Protein AF-A0A7V5YQL1-F1 (afdb_monomer_lite)

Sequence (190 aa):
MTRTAATESVQNEPPVETATPQTAPEQHRSAQPRIWRQVTGFGLAFFVVTAVWAWWLGGSGSGWRTLAWPLLPTVVATLTYWSRQRWRSRSKMQQEQYRAWREALETVCYEAINAANAIRANVIALKLANPDLRAPEHLGVLDESLARIAKVVQKAQDPVEWWREKQQRRKSSKSSLQDAGEEARSRIAL

Structure (mmCIF, N/CA/C/O backbone):
data_AF-A0A7V5YQL1-F1
#
_entry.id   AF-A0A7V5YQL1-F1
#
loop_
_atom_site.group_PDB
_atom_site.id
_atom_site.type_symbol
_atom_site.label_atom_id
_atom_site.label_alt_id
_atom_site.label_comp_id
_atom_site.label_asym_id
_atom_site.label_entity_id
_atom_site.label_seq_id
_atom_site.pdbx_PDB_ins_code
_atom_site.Cartn_x
_atom_site.Cartn_y
_atom_site.Cartn_z
_atom_site.occupancy
_atom_site.B_iso_or_equiv
_atom_site.auth_seq_id
_atom_site.auth_comp_id
_atom_site.auth_asym_id
_atom_site.auth_atom_id
_atom_site.pdbx_PDB_model_num
ATOM 1 N N . MET A 1 1 ? -68.462 -5.820 23.095 1.00 37.34 1 MET A N 1
ATOM 2 C CA . MET A 1 1 ? -68.579 -6.625 21.860 1.00 37.34 1 MET A CA 1
ATOM 3 C C . MET A 1 1 ? -68.061 -5.786 20.697 1.00 37.34 1 MET A C 1
ATOM 5 O O . MET A 1 1 ? -68.403 -4.615 20.660 1.00 37.34 1 MET A O 1
ATOM 9 N N . THR A 1 2 ? -67.246 -6.402 19.822 1.00 38.03 2 THR A N 1
ATOM 10 C CA . THR A 1 2 ? -66.833 -6.001 18.444 1.00 38.03 2 THR A CA 1
ATOM 11 C C . THR A 1 2 ? -66.078 -4.666 18.252 1.00 38.03 2 THR A C 1
ATOM 13 O O . THR A 1 2 ? -66.637 -3.618 18.522 1.00 38.03 2 THR A O 1
ATOM 16 N N . ARG A 1 3 ? -64.760 -4.628 17.969 1.00 32.47 3 ARG A N 1
ATOM 17 C CA . ARG A 1 3 ? -63.930 -4.973 16.770 1.00 32.47 3 ARG A CA 1
ATOM 18 C C . ARG A 1 3 ? -63.731 -3.794 15.783 1.00 32.47 3 ARG A C 1
ATOM 20 O O . ARG A 1 3 ? -64.718 -3.284 15.273 1.00 32.47 3 ARG A O 1
ATOM 27 N N . THR A 1 4 ? -62.447 -3.557 15.436 1.00 40.44 4 THR A N 1
ATOM 28 C CA . THR A 1 4 ? -61.867 -3.029 14.157 1.00 40.44 4 THR A CA 1
ATOM 29 C C . THR A 1 4 ? -62.159 -1.568 13.770 1.00 40.44 4 THR A C 1
ATOM 31 O O . THR A 1 4 ? -63.264 -1.110 13.986 1.00 40.44 4 THR A O 1
ATOM 34 N N . ALA A 1 5 ? -61.288 -0.754 13.157 1.00 40.62 5 ALA A N 1
ATOM 35 C CA . ALA A 1 5 ? -59.915 -0.801 12.614 1.00 40.62 5 ALA A CA 1
ATOM 36 C C . ALA A 1 5 ? -59.500 0.690 12.403 1.00 40.62 5 ALA A C 1
ATOM 38 O O . ALA A 1 5 ? -60.370 1.517 12.153 1.00 40.62 5 ALA A O 1
ATOM 39 N N . ALA A 1 6 ? -58.293 1.156 12.739 1.00 46.25 6 ALA A N 1
ATOM 40 C CA . ALA A 1 6 ? -57.069 1.168 11.921 1.00 46.25 6 ALA A CA 1
ATOM 41 C C . ALA A 1 6 ? -57.220 1.787 10.508 1.00 46.25 6 ALA A C 1
ATOM 43 O O . ALA A 1 6 ? -57.755 1.150 9.611 1.00 46.25 6 ALA A O 1
ATOM 44 N N . THR A 1 7 ? -56.664 2.993 10.342 1.00 45.47 7 THR A N 1
ATOM 45 C CA . THR A 1 7 ? -56.124 3.589 9.097 1.00 45.47 7 THR A CA 1
ATOM 46 C C . THR A 1 7 ? -55.054 4.588 9.562 1.00 45.47 7 THR A C 1
ATOM 48 O O . THR A 1 7 ? -55.394 5.665 10.040 1.00 45.47 7 THR A O 1
ATOM 51 N N . GLU A 1 8 ? -53.819 4.156 9.831 1.00 42.47 8 GLU A N 1
ATOM 52 C CA . GLU A 1 8 ? -52.691 4.125 8.877 1.00 42.47 8 GLU A CA 1
ATOM 53 C C . GLU A 1 8 ? -52.523 5.434 8.089 1.00 42.47 8 GLU A C 1
ATOM 55 O O . GLU A 1 8 ? -52.907 5.550 6.931 1.00 42.47 8 GLU A O 1
ATOM 60 N N . SER A 1 9 ? -51.898 6.430 8.721 1.00 39.75 9 SER A N 1
ATOM 61 C CA . SER A 1 9 ? -51.165 7.478 8.009 1.00 39.75 9 SER A CA 1
ATOM 62 C C . SER A 1 9 ? -49.726 6.995 7.824 1.00 39.75 9 SER A C 1
ATOM 64 O O . SER A 1 9 ? -48.853 7.275 8.648 1.00 39.75 9 SER A O 1
ATOM 66 N N . VAL A 1 10 ? -49.510 6.198 6.776 1.00 46.66 10 VAL A N 1
ATOM 67 C CA . VAL A 1 10 ? -48.176 5.779 6.340 1.00 46.66 10 VAL A CA 1
ATOM 68 C C . VAL A 1 10 ? -47.421 7.023 5.890 1.00 46.66 10 VAL A C 1
ATOM 70 O O . VAL A 1 10 ? -47.785 7.716 4.941 1.00 46.66 10 VAL A O 1
ATOM 73 N N . GLN A 1 11 ? -46.398 7.321 6.672 1.00 46.84 11 GLN A N 1
ATOM 74 C CA . GLN A 1 11 ? -45.429 8.376 6.491 1.00 46.84 11 GLN A CA 1
ATOM 75 C C . GLN A 1 11 ? -44.638 8.102 5.208 1.00 46.84 11 GLN A C 1
ATOM 77 O O . GLN A 1 11 ? -44.085 7.019 5.041 1.00 46.84 11 GLN A O 1
ATOM 82 N N . ASN A 1 12 ? -44.619 9.081 4.301 1.00 46.34 12 ASN A N 1
ATOM 83 C CA . ASN A 1 12 ? -43.762 9.100 3.117 1.00 46.34 12 ASN A CA 1
ATOM 84 C C . ASN A 1 12 ? -42.292 8.951 3.544 1.00 46.34 12 ASN A C 1
ATOM 86 O O . ASN A 1 12 ? -41.644 9.937 3.897 1.00 46.34 12 ASN A O 1
ATOM 90 N N . GLU A 1 13 ? -41.765 7.730 3.505 1.00 46.38 13 GLU A N 1
ATOM 91 C CA . GLU A 1 13 ? -40.330 7.506 3.387 1.00 46.38 13 GLU A CA 1
ATOM 92 C C . GLU A 1 13 ? -39.910 7.872 1.954 1.00 46.38 13 GLU A C 1
ATOM 94 O O . GLU A 1 13 ? -40.534 7.406 0.994 1.00 46.38 13 GLU A O 1
ATOM 99 N N . PRO A 1 14 ? -38.876 8.708 1.755 1.00 52.66 14 PRO A N 1
ATOM 100 C CA . PRO A 1 14 ? -38.232 8.782 0.453 1.00 52.66 14 PRO A CA 1
ATOM 101 C C . PRO A 1 14 ? -37.630 7.404 0.131 1.00 52.66 14 PRO A C 1
ATOM 103 O O . PRO A 1 14 ? -37.159 6.718 1.043 1.00 52.66 14 PRO A O 1
ATOM 106 N N . PRO A 1 15 ? -37.640 6.973 -1.142 1.00 47.28 15 PRO A N 1
ATOM 107 C CA . PRO A 1 15 ? -37.133 5.664 -1.507 1.00 47.28 15 PRO A CA 1
ATOM 108 C C . PRO A 1 15 ? -35.672 5.551 -1.077 1.00 47.28 15 PRO A C 1
ATOM 110 O O . PRO A 1 15 ? -34.839 6.382 -1.439 1.00 47.28 15 PRO A O 1
ATOM 113 N N . VAL A 1 16 ? -35.385 4.508 -0.297 1.00 53.34 16 VAL A N 1
ATOM 114 C CA . VAL A 1 16 ? -34.036 4.006 -0.059 1.00 53.34 16 VAL A CA 1
ATOM 115 C C . VAL A 1 16 ? -33.430 3.761 -1.434 1.00 53.34 16 VAL A C 1
ATOM 117 O O . VAL A 1 16 ? -33.747 2.772 -2.096 1.00 53.34 16 VAL A O 1
ATOM 120 N N . GLU A 1 17 ? -32.588 4.688 -1.891 1.00 45.12 17 GLU A N 1
ATOM 121 C CA . GLU A 1 17 ? -31.642 4.422 -2.959 1.00 45.12 17 GLU A CA 1
ATOM 122 C C . GLU A 1 17 ? -30.796 3.248 -2.475 1.00 45.12 17 GLU A C 1
ATOM 124 O O . GLU A 1 17 ? -29.858 3.392 -1.691 1.00 45.12 17 GLU A O 1
ATOM 129 N N . THR A 1 18 ? -31.173 2.048 -2.911 1.00 47.59 18 THR A N 1
ATOM 130 C CA . THR A 1 18 ? -30.279 0.907 -3.007 1.00 47.59 18 THR A CA 1
ATOM 131 C C . THR A 1 18 ? -29.042 1.413 -3.720 1.00 47.59 18 THR A C 1
ATOM 133 O O . THR A 1 18 ? -29.041 1.564 -4.941 1.00 47.59 18 THR A O 1
ATOM 136 N N . ALA A 1 19 ? -28.016 1.731 -2.935 1.00 47.66 19 ALA A N 1
ATOM 137 C CA . ALA A 1 19 ? -26.687 2.008 -3.418 1.00 47.66 19 ALA A CA 1
ATOM 138 C C . ALA A 1 19 ? -26.257 0.777 -4.211 1.00 47.66 19 ALA A C 1
ATOM 140 O O . ALA A 1 19 ? -25.815 -0.234 -3.663 1.00 47.66 19 ALA A O 1
ATOM 141 N N . THR A 1 20 ? -26.467 0.848 -5.523 1.00 45.44 20 THR A N 1
ATOM 142 C CA . THR A 1 20 ? -25.825 -0.004 -6.509 1.00 45.44 20 THR A CA 1
ATOM 143 C C . THR A 1 20 ? -24.366 -0.119 -6.081 1.00 45.44 20 THR A C 1
ATOM 145 O O . THR A 1 20 ? -23.756 0.927 -5.833 1.00 45.44 20 THR A O 1
ATOM 148 N N . PRO A 1 21 ? -23.794 -1.329 -5.949 1.00 43.38 21 PRO A N 1
ATOM 149 C CA . PRO A 1 21 ? -22.376 -1.446 -5.681 1.00 43.38 21 PRO A CA 1
ATOM 150 C C . PRO A 1 21 ? -21.687 -0.713 -6.823 1.00 43.38 21 PRO A C 1
ATOM 152 O O . PRO A 1 21 ? -21.764 -1.159 -7.970 1.00 43.38 21 PRO A O 1
ATOM 155 N N . GLN A 1 22 ? -21.112 0.456 -6.520 1.00 44.34 22 GLN A N 1
ATOM 156 C CA . GLN A 1 22 ? -20.289 1.192 -7.459 1.00 44.34 22 GLN A CA 1
ATOM 157 C C . GLN A 1 22 ? -19.200 0.219 -7.866 1.00 44.34 22 GLN A C 1
ATOM 159 O O . GLN A 1 22 ? -18.305 -0.137 -7.098 1.00 44.34 22 GLN A O 1
ATOM 164 N N . THR A 1 23 ? -19.379 -0.292 -9.073 1.00 45.34 23 THR A N 1
ATOM 165 C CA . THR A 1 23 ? -18.425 -1.103 -9.785 1.00 45.34 23 THR A CA 1
ATOM 166 C C . THR A 1 23 ? -17.158 -0.271 -9.775 1.00 45.34 23 THR A C 1
ATOM 168 O O . THR A 1 23 ? -17.145 0.858 -10.269 1.00 45.34 23 THR A O 1
ATOM 171 N N . ALA A 1 24 ? -16.136 -0.798 -9.097 1.00 47.19 24 ALA A N 1
ATOM 172 C CA . ALA A 1 24 ? -14.796 -0.244 -9.092 1.00 47.19 24 ALA A CA 1
ATOM 173 C C . ALA A 1 24 ? -14.473 0.246 -10.507 1.00 47.19 24 ALA A C 1
ATOM 175 O O . ALA A 1 24 ? -14.811 -0.469 -11.456 1.00 47.19 24 ALA A O 1
ATOM 176 N N . PRO A 1 25 ? -13.874 1.437 -10.678 1.00 46.66 25 PRO A N 1
ATOM 177 C CA . PRO A 1 25 ? -13.608 1.946 -12.009 1.00 46.66 25 PRO A CA 1
ATOM 178 C C . PRO A 1 25 ? -12.827 0.880 -12.776 1.00 46.66 25 PRO A C 1
ATOM 180 O O . PRO A 1 25 ? -11.693 0.547 -12.418 1.00 46.66 25 PRO A O 1
ATOM 183 N N . GLU A 1 26 ? -13.460 0.321 -13.811 1.00 44.22 26 GLU A N 1
ATOM 184 C CA . GLU A 1 26 ? -12.800 -0.445 -14.855 1.00 44.22 26 GLU A CA 1
ATOM 185 C C . GLU A 1 26 ? -11.803 0.499 -15.523 1.00 44.22 26 GLU A C 1
ATOM 187 O O . GLU A 1 26 ? -12.050 1.113 -16.558 1.00 44.22 26 GLU A O 1
ATOM 192 N N . GLN A 1 27 ? -10.629 0.630 -14.921 1.00 46.50 27 GLN A N 1
ATOM 193 C CA . GLN A 1 27 ? -9.498 1.318 -15.512 1.00 46.50 27 GLN A CA 1
ATOM 194 C C . GLN A 1 27 ? -8.778 0.339 -16.451 1.00 46.50 27 GLN A C 1
ATOM 196 O O . GLN A 1 27 ? -7.573 0.106 -16.367 1.00 46.50 27 GLN A O 1
ATOM 201 N N . HIS A 1 28 ? -9.542 -0.287 -17.347 1.00 45.12 28 HIS A N 1
ATOM 202 C CA . HIS A 1 28 ? -9.017 -1.120 -18.412 1.00 45.12 28 HIS A CA 1
ATOM 203 C C . HIS A 1 28 ? -8.868 -0.273 -19.681 1.00 45.12 28 HIS A C 1
ATOM 205 O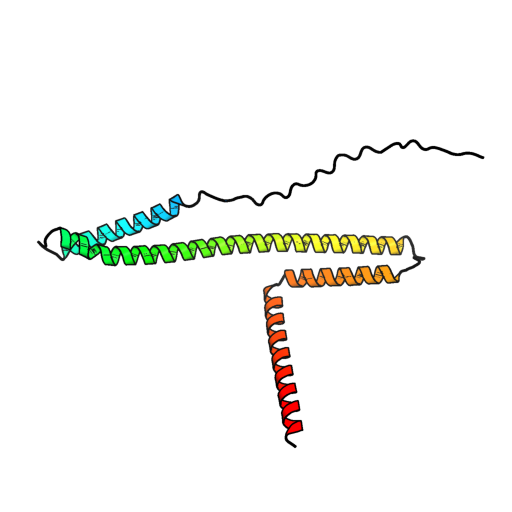 O . HIS A 1 28 ? -9.832 0.276 -20.197 1.00 45.12 28 HIS A O 1
ATOM 211 N N . ARG A 1 29 ? -7.635 -0.257 -20.213 1.00 49.19 29 ARG A N 1
ATOM 212 C CA . ARG A 1 29 ? -7.205 0.285 -21.524 1.00 49.19 29 ARG A CA 1
ATOM 213 C C . ARG A 1 29 ? -7.178 1.816 -21.595 1.00 49.19 29 ARG A C 1
ATOM 215 O O . ARG A 1 29 ? -8.164 2.464 -21.893 1.00 49.19 29 ARG A O 1
ATOM 222 N N . SER A 1 30 ? -6.008 2.436 -21.429 1.00 46.22 30 SER A N 1
ATOM 223 C CA . SER A 1 30 ? -5.289 2.924 -22.625 1.00 46.22 30 SER A CA 1
ATOM 224 C C . SER A 1 30 ? -3.810 3.291 -22.377 1.00 46.22 30 SER A C 1
ATOM 226 O O . SER A 1 30 ? -3.228 4.080 -23.114 1.00 46.22 30 SER A O 1
ATOM 228 N N . ALA A 1 31 ? -3.134 2.702 -21.385 1.00 50.28 31 ALA A N 1
ATOM 229 C CA . ALA A 1 31 ? -1.724 3.030 -21.099 1.00 50.28 31 ALA A CA 1
ATOM 230 C C . ALA A 1 31 ? -0.678 2.244 -21.930 1.00 50.28 31 ALA A C 1
ATOM 232 O O . ALA A 1 31 ? 0.525 2.367 -21.696 1.00 50.28 31 ALA A O 1
ATOM 233 N N . GLN A 1 32 ? -1.092 1.419 -22.899 1.00 53.66 32 GLN A N 1
ATOM 234 C CA . GLN A 1 32 ? -0.172 0.538 -23.633 1.00 53.66 32 GLN A CA 1
ATOM 235 C C . GLN A 1 32 ? 0.647 1.160 -24.787 1.00 53.66 32 GLN A C 1
ATOM 237 O O . GLN A 1 32 ? 1.775 0.699 -24.972 1.00 53.66 32 GLN A O 1
ATOM 242 N N . PRO A 1 33 ? 0.220 2.192 -25.550 1.00 56.56 33 PRO A N 1
ATOM 243 C CA . PRO A 1 33 ? 0.960 2.575 -26.761 1.00 56.56 33 PRO A CA 1
ATOM 244 C C . PRO A 1 33 ? 2.312 3.247 -26.463 1.00 56.56 33 PRO A C 1
ATOM 246 O O . PRO A 1 33 ? 3.239 3.183 -27.270 1.00 56.56 33 PRO A O 1
ATOM 249 N N . ARG A 1 34 ? 2.470 3.871 -25.287 1.00 61.69 34 ARG A N 1
ATOM 250 C CA . ARG A 1 34 ? 3.670 4.661 -24.963 1.00 61.69 34 ARG A CA 1
ATOM 251 C C . ARG A 1 34 ? 4.884 3.801 -24.608 1.00 61.69 34 ARG A C 1
ATOM 253 O O . ARG A 1 34 ? 6.005 4.169 -24.951 1.00 61.69 34 ARG A O 1
ATOM 260 N N . ILE A 1 35 ? 4.664 2.663 -23.948 1.00 63.78 35 ILE A N 1
ATOM 261 C CA . ILE A 1 35 ? 5.740 1.755 -23.520 1.00 63.78 35 ILE A CA 1
ATOM 262 C C . ILE A 1 35 ? 6.342 1.053 -24.741 1.00 63.78 35 ILE A C 1
ATOM 264 O O . ILE A 1 35 ? 7.562 1.006 -24.879 1.00 63.78 35 ILE A O 1
ATOM 268 N N . TRP A 1 36 ? 5.498 0.592 -25.669 1.00 64.38 36 TRP A N 1
ATOM 269 C CA . TRP A 1 36 ? 5.953 -0.033 -26.911 1.00 64.38 36 TRP A CA 1
ATOM 270 C C . TRP A 1 36 ? 6.765 0.930 -27.773 1.00 64.38 36 TRP A C 1
ATOM 272 O O . TRP A 1 36 ? 7.830 0.544 -28.236 1.00 64.38 36 TRP A O 1
ATOM 282 N N . ARG A 1 37 ? 6.354 2.202 -27.876 1.00 72.25 37 ARG A N 1
ATOM 283 C CA . ARG A 1 37 ? 7.093 3.224 -28.638 1.00 72.25 37 ARG A CA 1
ATOM 284 C C . ARG A 1 37 ? 8.512 3.474 -28.109 1.00 72.25 37 ARG A C 1
ATOM 286 O O . ARG A 1 37 ? 9.421 3.740 -28.890 1.00 72.25 37 ARG A O 1
ATOM 293 N N . GLN A 1 38 ? 8.713 3.401 -26.791 1.00 72.38 38 GLN A N 1
ATOM 294 C CA . GLN A 1 38 ? 10.037 3.558 -26.170 1.00 72.38 38 GLN A CA 1
ATOM 295 C C . GLN A 1 38 ? 10.921 2.326 -26.388 1.00 72.38 38 GLN A C 1
ATOM 297 O O . GLN A 1 38 ? 12.110 2.464 -26.660 1.00 72.38 38 GLN A O 1
ATOM 302 N N . VAL A 1 39 ? 10.337 1.129 -26.305 1.00 74.19 39 VAL A N 1
ATOM 303 C CA . VAL A 1 39 ? 11.050 -0.140 -26.512 1.00 74.19 39 VAL A CA 1
ATOM 304 C C . VAL A 1 39 ? 11.457 -0.298 -27.977 1.00 74.19 39 VAL A C 1
ATOM 306 O O . VAL A 1 39 ? 12.608 -0.628 -28.251 1.00 74.19 39 VAL A O 1
ATOM 309 N N . THR A 1 40 ? 10.560 0.010 -28.919 1.00 75.00 40 THR A N 1
ATOM 310 C CA . THR A 1 40 ? 10.876 0.007 -30.355 1.00 75.00 40 THR A CA 1
ATOM 311 C C . THR A 1 40 ? 11.901 1.080 -30.703 1.00 75.00 40 THR A C 1
ATOM 313 O O . THR A 1 40 ? 12.807 0.812 -31.482 1.00 75.00 40 THR A O 1
ATOM 316 N N . GLY A 1 41 ? 11.805 2.272 -30.100 1.00 76.69 41 GLY A N 1
ATOM 317 C CA . GLY A 1 41 ? 12.783 3.345 -30.296 1.00 76.69 41 GLY A CA 1
ATOM 318 C C . GLY A 1 41 ? 14.186 2.966 -29.816 1.00 76.69 41 GLY A C 1
ATOM 319 O O . GLY A 1 41 ? 15.153 3.186 -30.540 1.00 76.69 41 GLY A O 1
ATOM 320 N N . PHE A 1 42 ? 14.304 2.347 -28.636 1.00 78.31 42 PHE A N 1
ATOM 321 C CA . PHE A 1 42 ? 15.589 1.866 -28.121 1.00 78.31 42 PHE A CA 1
ATOM 322 C C . PHE A 1 42 ? 16.167 0.739 -28.984 1.00 78.31 42 PHE A C 1
ATOM 324 O O . PHE A 1 42 ? 17.340 0.798 -29.345 1.00 78.31 42 PHE A O 1
ATOM 331 N N . GLY A 1 43 ? 15.345 -0.249 -29.358 1.00 75.81 43 GLY A N 1
ATOM 332 C CA . GLY A 1 43 ? 15.776 -1.339 -30.234 1.00 75.81 43 GLY A CA 1
ATOM 333 C C . GLY A 1 43 ? 16.253 -0.834 -31.596 1.00 75.81 43 GLY A C 1
ATOM 334 O O . GLY A 1 43 ? 17.315 -1.239 -32.057 1.00 75.81 43 GLY A O 1
ATOM 335 N N . LEU A 1 44 ? 15.528 0.115 -32.199 1.00 79.94 44 LEU A N 1
ATOM 336 C CA . LEU A 1 44 ? 15.917 0.735 -33.466 1.00 79.94 44 LEU A CA 1
ATOM 337 C C . LEU A 1 44 ? 17.224 1.529 -33.336 1.00 79.94 44 LEU A C 1
ATOM 339 O O . LEU A 1 44 ? 18.117 1.370 -34.161 1.00 79.94 44 LEU A O 1
ATOM 343 N N . ALA A 1 45 ? 17.370 2.350 -32.293 1.00 77.56 45 ALA A N 1
ATOM 344 C CA . ALA A 1 45 ? 18.589 3.127 -32.072 1.00 77.56 45 ALA A CA 1
ATOM 345 C C . ALA A 1 45 ? 19.810 2.223 -31.842 1.00 77.56 45 ALA A C 1
ATOM 347 O O . ALA A 1 45 ? 20.864 2.440 -32.436 1.00 77.56 45 ALA A O 1
ATOM 348 N N . PHE A 1 46 ? 19.662 1.176 -31.027 1.00 79.12 46 PHE A N 1
ATOM 349 C CA . PHE A 1 46 ? 20.741 0.229 -30.757 1.00 79.12 46 PHE A CA 1
ATOM 350 C C . PHE A 1 46 ? 21.100 -0.595 -32.000 1.00 79.12 46 PHE A C 1
ATOM 352 O O . PHE A 1 46 ? 22.281 -0.833 -32.255 1.00 79.12 46 PHE A O 1
ATOM 359 N N . PHE A 1 47 ? 20.107 -0.959 -32.818 1.00 77.25 47 PHE A N 1
ATOM 360 C CA . PHE A 1 47 ? 20.330 -1.597 -34.114 1.00 77.25 47 PHE A CA 1
ATOM 361 C C . PHE A 1 47 ? 21.145 -0.706 -35.054 1.00 77.25 47 PHE A C 1
ATOM 363 O O . PHE A 1 47 ? 22.124 -1.161 -35.633 1.00 77.25 47 PHE A O 1
ATOM 370 N N . VAL A 1 48 ? 20.787 0.578 -35.175 1.00 80.00 48 VAL A N 1
ATOM 371 C CA . VAL A 1 48 ? 21.521 1.531 -36.023 1.00 80.00 48 VAL A CA 1
ATOM 372 C C . VAL A 1 48 ? 22.966 1.677 -35.546 1.00 80.00 48 VAL A C 1
ATOM 374 O O . VAL A 1 48 ? 23.882 1.584 -36.356 1.00 80.00 48 VAL A O 1
ATOM 377 N N . VAL A 1 49 ? 23.191 1.833 -34.238 1.00 79.31 49 VAL A N 1
ATOM 378 C CA . VAL A 1 49 ? 24.546 1.948 -33.669 1.00 79.31 49 VAL A CA 1
ATOM 379 C C . VAL A 1 49 ? 25.369 0.687 -33.931 1.00 79.31 49 VAL A C 1
ATOM 381 O O . VAL A 1 49 ? 26.514 0.780 -34.367 1.00 79.31 49 VAL A O 1
ATOM 384 N N . THR A 1 50 ? 24.794 -0.496 -33.716 1.00 76.75 50 THR A N 1
ATOM 385 C CA . THR A 1 50 ? 25.498 -1.768 -33.933 1.00 76.75 50 THR A CA 1
ATOM 386 C C . THR A 1 50 ? 25.720 -2.080 -35.413 1.00 76.75 50 THR A C 1
ATOM 388 O O . THR A 1 50 ? 26.760 -2.639 -35.751 1.00 76.75 50 THR A O 1
ATOM 391 N N . ALA A 1 51 ? 24.814 -1.679 -36.308 1.00 72.06 51 ALA A N 1
ATOM 392 C CA . ALA A 1 51 ? 24.976 -1.812 -37.755 1.00 72.06 51 ALA A CA 1
ATOM 393 C C . ALA A 1 51 ? 26.045 -0.858 -38.310 1.00 72.06 51 ALA A C 1
ATOM 395 O O . ALA A 1 51 ? 26.885 -1.282 -39.101 1.00 72.06 51 ALA A O 1
ATOM 396 N N . VAL A 1 52 ? 26.072 0.401 -37.855 1.00 78.81 52 VAL A N 1
ATOM 397 C CA . VAL A 1 52 ? 27.134 1.365 -38.196 1.00 78.81 52 VAL A CA 1
ATOM 398 C C . VAL A 1 52 ? 28.487 0.870 -37.686 1.00 78.81 52 VAL A C 1
ATOM 400 O O . VAL A 1 52 ? 29.473 0.917 -38.417 1.00 78.81 52 VAL A O 1
ATOM 403 N N . TRP A 1 53 ? 28.529 0.319 -36.471 1.00 75.25 53 TRP A N 1
ATOM 404 C CA . TRP A 1 53 ? 29.730 -0.296 -35.905 1.00 75.25 53 TRP A CA 1
ATOM 405 C C . TRP A 1 53 ? 30.187 -1.519 -36.716 1.00 75.25 53 TRP A C 1
ATOM 407 O O . TRP A 1 53 ? 31.356 -1.627 -37.072 1.00 75.25 53 TRP A O 1
ATOM 417 N N . ALA A 1 54 ? 29.271 -2.423 -37.077 1.00 70.94 54 ALA A N 1
ATOM 418 C CA . ALA A 1 54 ? 29.574 -3.598 -37.896 1.00 70.94 54 ALA A CA 1
ATOM 419 C C . ALA A 1 54 ? 30.063 -3.224 -39.305 1.00 70.94 54 ALA A C 1
ATOM 421 O O . ALA A 1 54 ? 30.952 -3.884 -39.837 1.00 70.94 54 ALA A O 1
ATOM 422 N N . TRP A 1 55 ? 29.518 -2.155 -39.891 1.00 72.75 55 TRP A N 1
ATOM 423 C CA . TRP A 1 55 ? 29.975 -1.609 -41.167 1.00 72.75 55 TRP A CA 1
ATOM 424 C C . TRP A 1 55 ? 31.369 -0.977 -41.061 1.00 72.75 55 TRP A C 1
ATOM 426 O O . TRP A 1 55 ? 32.192 -1.171 -41.951 1.00 72.75 55 TRP A O 1
ATOM 436 N N . TRP A 1 56 ? 31.659 -0.289 -39.951 1.00 74.50 56 TRP A N 1
ATOM 437 C CA . TRP A 1 56 ? 32.966 0.320 -39.688 1.00 74.50 56 TRP A CA 1
ATOM 438 C C . TRP A 1 56 ? 34.080 -0.719 -39.465 1.00 74.50 56 TRP A C 1
ATOM 440 O O . TRP A 1 56 ? 35.196 -0.517 -39.935 1.00 74.50 56 TRP A O 1
ATOM 450 N N . LEU A 1 57 ? 33.789 -1.850 -38.804 1.00 70.50 57 LEU A N 1
ATOM 451 C CA . LEU A 1 57 ? 34.766 -2.938 -38.606 1.00 70.50 57 LEU A CA 1
ATOM 452 C C . LEU A 1 57 ? 34.852 -3.911 -39.792 1.00 70.50 57 LEU A C 1
ATOM 454 O O . LEU A 1 57 ? 35.893 -4.527 -40.009 1.00 70.50 57 LEU A O 1
ATOM 458 N N . GLY A 1 58 ? 33.755 -4.104 -40.523 1.00 62.81 58 GLY A N 1
ATOM 459 C CA . GLY A 1 58 ? 33.607 -5.119 -41.563 1.00 62.81 58 GLY A CA 1
ATOM 460 C C . GLY A 1 58 ? 33.707 -4.539 -42.967 1.00 62.81 58 GLY A C 1
ATOM 461 O O . GLY A 1 58 ? 32.746 -4.627 -43.732 1.00 62.81 58 GLY A O 1
ATOM 462 N N . GLY A 1 59 ? 34.855 -3.954 -43.315 1.00 59.34 59 GLY A N 1
ATOM 463 C CA . GLY A 1 59 ? 35.145 -3.565 -44.696 1.00 59.34 59 GLY A CA 1
ATOM 464 C C . GLY A 1 59 ? 34.902 -4.735 -45.666 1.00 59.34 59 GLY A C 1
ATOM 465 O O . GLY A 1 59 ? 35.487 -5.800 -45.510 1.00 59.34 59 GLY A O 1
ATOM 466 N N . SER A 1 60 ? 34.003 -4.523 -46.634 1.00 58.16 60 SER A N 1
ATOM 467 C CA . SER A 1 60 ? 33.686 -5.371 -47.805 1.00 58.16 60 SER A CA 1
ATOM 468 C C . SER A 1 60 ? 33.117 -6.794 -47.602 1.00 58.16 60 SER A C 1
ATOM 470 O O . SER A 1 60 ? 33.123 -7.603 -48.530 1.00 58.16 60 SER A O 1
ATOM 472 N N . GLY A 1 61 ? 32.521 -7.116 -46.450 1.00 59.06 61 GLY A N 1
ATOM 473 C CA . GLY A 1 61 ? 31.746 -8.361 -46.290 1.00 59.06 61 GLY A CA 1
ATOM 474 C C . GLY A 1 61 ? 30.361 -8.313 -46.961 1.00 59.06 61 GLY A C 1
ATOM 475 O O . GLY A 1 61 ? 29.710 -7.271 -46.960 1.00 59.06 61 GLY A O 1
ATOM 476 N N . SER A 1 62 ? 29.870 -9.445 -47.499 1.00 61.53 62 SER A N 1
ATOM 477 C CA . SER A 1 62 ? 28.541 -9.547 -48.142 1.00 61.53 62 SER A CA 1
ATOM 478 C C . SER A 1 62 ? 27.445 -8.917 -47.263 1.00 61.53 62 SER A C 1
ATOM 480 O O . SER A 1 62 ? 27.328 -9.295 -46.093 1.00 61.53 62 SER A O 1
ATOM 482 N N . GLY A 1 63 ? 26.630 -8.015 -47.822 1.00 64.31 63 GLY A N 1
ATOM 483 C CA . GLY A 1 63 ? 25.726 -7.129 -47.069 1.00 64.31 63 GLY A CA 1
ATOM 484 C C . GLY A 1 63 ? 24.745 -7.805 -46.099 1.00 64.31 63 GLY A C 1
ATOM 485 O O . GLY A 1 63 ? 24.267 -7.166 -45.168 1.00 64.31 63 GLY A O 1
ATOM 486 N N . TRP A 1 64 ? 24.467 -9.105 -46.247 1.00 66.00 64 TRP A N 1
ATOM 487 C CA . TRP A 1 64 ? 23.628 -9.834 -45.290 1.00 66.00 64 TRP A CA 1
ATOM 488 C C . TRP A 1 64 ? 24.348 -10.121 -43.959 1.00 66.00 64 TRP A C 1
ATOM 490 O O . TRP A 1 64 ? 23.723 -10.075 -42.901 1.00 66.00 64 TRP A O 1
ATOM 500 N N . ARG A 1 65 ? 25.665 -10.381 -43.978 1.00 64.88 65 ARG A N 1
ATOM 501 C CA . ARG A 1 65 ? 26.448 -10.703 -42.768 1.00 64.88 65 ARG A CA 1
ATOM 502 C C . ARG A 1 65 ? 26.651 -9.477 -41.884 1.00 64.88 65 ARG A C 1
ATOM 504 O O . ARG A 1 65 ? 26.589 -9.595 -40.663 1.00 64.88 65 ARG A O 1
ATOM 511 N N . THR A 1 66 ? 26.834 -8.310 -42.495 1.00 66.44 66 THR A N 1
ATOM 512 C CA . THR A 1 66 ? 26.937 -7.027 -41.788 1.00 66.44 66 THR A CA 1
ATOM 513 C C . THR A 1 66 ? 25.609 -6.610 -41.146 1.00 66.44 66 THR A C 1
ATOM 515 O O . THR A 1 66 ? 25.631 -5.951 -40.112 1.00 66.44 66 THR A O 1
ATOM 518 N N . LEU A 1 67 ? 24.465 -7.056 -41.685 1.00 65.44 67 LEU A N 1
ATOM 519 C CA . LEU A 1 67 ? 23.131 -6.860 -41.095 1.00 65.44 67 LEU A CA 1
ATOM 520 C C . LEU A 1 67 ? 22.752 -7.908 -40.033 1.00 65.44 67 LEU A C 1
ATOM 522 O O . LEU A 1 67 ? 22.080 -7.575 -39.059 1.00 65.44 67 LEU A O 1
ATOM 526 N N . ALA A 1 68 ? 23.164 -9.167 -40.196 1.00 68.00 68 ALA A N 1
ATOM 527 C CA . ALA A 1 68 ? 22.788 -10.251 -39.283 1.00 68.00 68 ALA A CA 1
ATOM 528 C C . ALA A 1 68 ? 23.592 -10.250 -37.971 1.00 68.00 68 ALA A C 1
ATOM 530 O O . ALA A 1 68 ? 23.051 -10.564 -36.911 1.00 68.00 68 ALA A O 1
ATOM 531 N N . TRP A 1 69 ? 24.870 -9.865 -38.020 1.00 71.75 69 TRP A N 1
ATOM 532 C CA . TRP A 1 69 ? 25.742 -9.797 -36.843 1.00 71.75 69 TRP A CA 1
ATOM 533 C C . TRP A 1 69 ? 25.260 -8.843 -35.726 1.00 71.75 69 TRP A C 1
ATOM 535 O O . TRP A 1 69 ? 25.228 -9.262 -34.566 1.00 71.75 69 TRP A O 1
ATOM 545 N N . PRO A 1 70 ? 24.822 -7.597 -36.011 1.00 71.69 70 PRO A N 1
ATOM 546 C CA . PRO A 1 70 ? 24.328 -6.674 -34.981 1.00 71.69 70 PRO A CA 1
ATOM 547 C C . PRO A 1 70 ? 22.964 -7.064 -34.393 1.00 71.69 70 PRO A C 1
ATOM 549 O O . PRO A 1 70 ? 22.550 -6.540 -33.356 1.00 71.69 70 PRO A O 1
ATOM 552 N N . LEU A 1 71 ? 22.252 -7.997 -35.025 1.00 74.19 7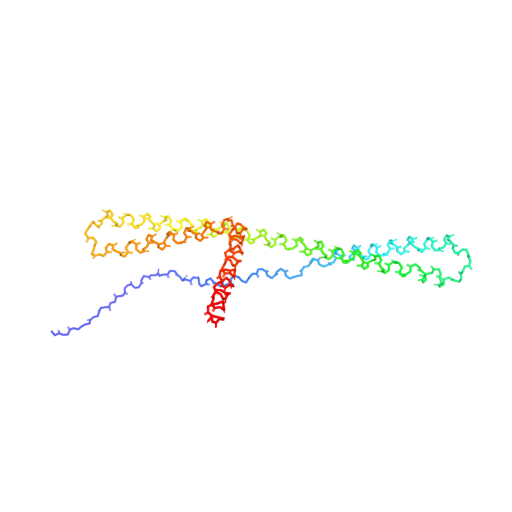1 LEU A N 1
ATOM 553 C CA . LEU A 1 71 ? 20.884 -8.357 -34.664 1.00 74.19 71 LEU A CA 1
ATOM 554 C C . LEU A 1 71 ? 20.825 -9.073 -33.304 1.00 74.19 71 LEU A C 1
ATOM 556 O O . LEU A 1 71 ? 19.977 -8.756 -32.473 1.00 74.19 71 LEU A O 1
ATOM 560 N N . LEU A 1 72 ? 21.785 -9.960 -33.029 1.00 74.00 72 LEU A N 1
ATOM 561 C CA . LEU A 1 72 ? 21.900 -10.683 -31.757 1.00 74.00 72 LEU A CA 1
ATOM 562 C C . LEU A 1 72 ? 22.077 -9.758 -30.535 1.00 74.00 72 LEU A C 1
ATOM 564 O O . LEU A 1 72 ? 21.233 -9.808 -29.635 1.00 74.00 72 LEU A O 1
ATOM 568 N N . PRO A 1 73 ? 23.101 -8.879 -30.472 1.00 76.19 73 PRO A N 1
ATOM 569 C CA . PRO A 1 73 ? 23.265 -7.975 -29.334 1.00 76.19 73 PRO A CA 1
ATOM 570 C C . PRO A 1 73 ? 22.105 -6.981 -29.220 1.00 76.19 73 PRO A C 1
ATOM 572 O O . PRO A 1 73 ? 21.719 -6.626 -28.109 1.00 76.19 73 PRO A O 1
ATOM 575 N N . THR A 1 74 ? 21.489 -6.589 -30.340 1.00 78.88 74 THR A N 1
ATOM 576 C CA . THR A 1 74 ? 20.307 -5.717 -30.337 1.00 78.88 74 THR A CA 1
ATOM 577 C C . THR A 1 74 ? 19.102 -6.375 -29.684 1.00 78.88 74 THR A C 1
ATOM 579 O O . THR A 1 74 ? 18.448 -5.760 -28.838 1.00 78.88 74 THR A O 1
ATOM 582 N N . VAL A 1 75 ? 18.805 -7.629 -30.026 1.00 77.88 75 VAL A N 1
ATOM 583 C CA . VAL A 1 75 ? 17.690 -8.368 -29.422 1.00 77.88 75 VAL A CA 1
ATOM 584 C C . VAL A 1 75 ? 17.925 -8.547 -27.921 1.00 77.88 75 VAL A C 1
ATOM 586 O O . VAL A 1 75 ? 17.025 -8.275 -27.126 1.00 77.88 75 VAL A O 1
ATOM 589 N N . VAL A 1 76 ? 19.147 -8.902 -27.510 1.00 81.88 76 VAL A N 1
ATOM 590 C CA . VAL A 1 76 ? 19.503 -9.055 -26.089 1.00 81.88 76 VAL A CA 1
ATOM 591 C C . VAL A 1 76 ? 19.389 -7.722 -25.330 1.00 81.88 76 VAL A C 1
ATOM 593 O O . VAL A 1 76 ? 18.783 -7.668 -24.255 1.00 81.88 76 VAL A O 1
ATOM 596 N N . ALA A 1 77 ? 19.897 -6.622 -25.890 1.00 80.56 77 ALA A N 1
ATOM 597 C CA . ALA A 1 77 ? 19.787 -5.291 -25.290 1.00 80.56 77 ALA A CA 1
ATOM 598 C C . ALA A 1 77 ? 18.323 -4.832 -25.177 1.00 80.56 77 ALA A C 1
ATOM 600 O O . ALA A 1 77 ? 17.899 -4.296 -24.154 1.00 80.56 77 ALA A O 1
ATOM 601 N N . THR A 1 78 ? 17.513 -5.099 -26.200 1.00 82.31 78 THR A N 1
ATOM 602 C CA . THR A 1 78 ? 16.093 -4.731 -26.204 1.00 82.31 78 THR A CA 1
ATOM 603 C C . THR A 1 78 ? 15.303 -5.543 -25.175 1.00 82.31 78 THR A C 1
ATOM 605 O O . THR A 1 78 ? 14.479 -4.982 -24.453 1.00 82.31 78 THR A O 1
ATOM 608 N N . LEU A 1 79 ? 15.583 -6.845 -25.040 1.00 80.81 79 LEU A N 1
ATOM 609 C CA . LEU A 1 79 ? 14.942 -7.715 -24.047 1.00 80.81 79 LEU A CA 1
ATOM 610 C C . LEU A 1 79 ? 15.298 -7.324 -22.609 1.00 80.81 79 LEU A C 1
ATOM 612 O O . LEU A 1 79 ? 14.419 -7.282 -21.746 1.00 80.81 79 LEU A O 1
ATOM 616 N N . THR A 1 80 ? 16.565 -7.005 -22.346 1.00 82.56 80 THR A N 1
ATOM 617 C CA . THR A 1 80 ? 17.015 -6.548 -21.019 1.00 82.56 80 THR A CA 1
ATOM 618 C C . THR A 1 80 ? 16.450 -5.172 -20.663 1.00 82.56 80 THR A C 1
ATOM 620 O O . THR A 1 80 ? 16.012 -4.953 -19.532 1.00 82.56 80 THR A O 1
ATOM 623 N N . TYR A 1 81 ? 16.367 -4.254 -21.629 1.00 83.94 81 TYR A N 1
ATOM 624 C CA . TYR A 1 81 ? 15.701 -2.967 -21.439 1.00 83.94 81 TYR A CA 1
ATOM 625 C C . TYR A 1 81 ? 14.197 -3.135 -21.172 1.00 83.94 81 TYR A C 1
ATOM 627 O O . TYR A 1 81 ? 13.657 -2.537 -20.237 1.00 83.94 81 TYR A O 1
ATOM 635 N N . TRP A 1 82 ? 13.521 -3.991 -21.944 1.00 83.62 82 TRP A N 1
ATOM 636 C CA . TRP A 1 82 ? 12.098 -4.278 -21.769 1.00 83.62 82 TRP A CA 1
ATOM 637 C C . TRP A 1 82 ? 11.800 -4.902 -20.407 1.00 83.62 82 TRP A C 1
ATOM 639 O O . TRP A 1 82 ? 10.870 -4.463 -19.723 1.00 83.62 82 TRP A O 1
ATOM 649 N N . SER A 1 83 ? 12.602 -5.880 -19.975 1.00 77.62 83 SER A N 1
ATOM 650 C CA . SER A 1 83 ? 12.427 -6.508 -18.667 1.00 77.62 83 SER A CA 1
ATOM 651 C C . SER A 1 83 ? 12.566 -5.465 -17.557 1.00 77.62 83 SER A C 1
ATOM 653 O O . SER A 1 83 ? 11.665 -5.334 -16.728 1.00 77.62 83 SER A O 1
ATOM 655 N N . ARG A 1 84 ? 13.611 -4.628 -17.599 1.00 84.12 84 ARG A N 1
ATOM 656 C CA . ARG A 1 84 ? 13.818 -3.530 -16.644 1.00 84.12 84 ARG A CA 1
ATOM 657 C C . ARG A 1 84 ? 12.648 -2.549 -16.620 1.00 84.12 84 ARG A C 1
ATOM 659 O O . ARG A 1 84 ? 12.185 -2.172 -15.542 1.00 84.12 84 ARG A O 1
ATOM 666 N N . GLN A 1 85 ? 12.150 -2.141 -17.785 1.00 84.06 85 GLN A N 1
ATOM 667 C CA . GLN A 1 85 ? 11.030 -1.206 -17.877 1.00 84.06 85 GLN A CA 1
ATOM 668 C C . GLN A 1 85 ? 9.739 -1.816 -17.318 1.00 84.06 85 GLN A C 1
ATOM 670 O O . GLN A 1 85 ? 8.995 -1.148 -16.596 1.00 84.06 85 GLN A O 1
ATOM 675 N N . ARG A 1 86 ? 9.501 -3.107 -17.575 1.00 81.12 86 ARG A N 1
ATOM 676 C CA . ARG A 1 86 ? 8.374 -3.858 -17.011 1.00 81.12 86 ARG A CA 1
ATOM 677 C C . ARG A 1 86 ? 8.453 -3.936 -15.487 1.00 81.12 86 ARG A C 1
ATOM 679 O O . ARG A 1 86 ? 7.442 -3.703 -14.826 1.00 81.12 86 ARG A O 1
ATOM 686 N N . TRP A 1 87 ? 9.632 -4.209 -14.928 1.00 80.56 87 TRP A N 1
ATOM 687 C CA . TRP A 1 87 ? 9.853 -4.193 -13.477 1.00 80.56 87 TRP A CA 1
ATOM 688 C C . TRP A 1 87 ? 9.558 -2.817 -12.878 1.00 80.56 87 TRP A C 1
ATOM 690 O O . TRP A 1 87 ? 8.816 -2.724 -11.904 1.00 80.56 87 TRP A O 1
ATOM 700 N N . ARG A 1 88 ? 10.052 -1.744 -13.508 1.00 83.81 88 ARG A N 1
ATOM 701 C CA . ARG A 1 88 ? 9.824 -0.367 -13.048 1.00 83.81 88 ARG A CA 1
ATOM 702 C C . ARG A 1 88 ? 8.355 0.053 -13.120 1.00 83.81 88 ARG A C 1
ATOM 704 O O . ARG A 1 88 ? 7.879 0.790 -12.264 1.00 83.81 88 ARG A O 1
ATOM 711 N N . SER A 1 89 ? 7.628 -0.394 -14.141 1.00 77.75 89 SER A N 1
ATOM 712 C CA . SE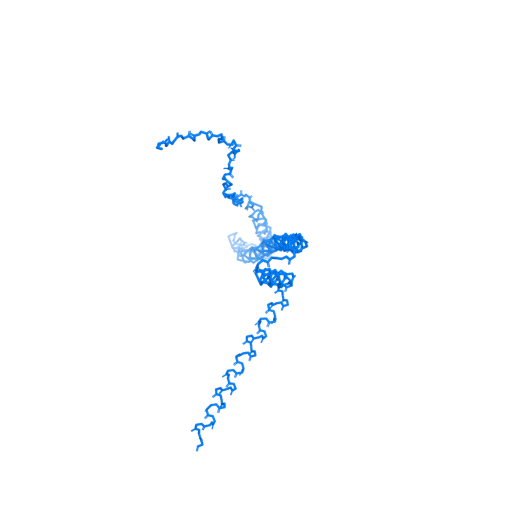R A 1 89 ? 6.190 -0.133 -14.248 1.00 77.75 89 SER A CA 1
ATOM 713 C C . SER A 1 89 ? 5.406 -0.895 -13.181 1.00 77.75 89 SER A C 1
ATOM 715 O O . SER A 1 89 ? 4.545 -0.305 -12.533 1.00 77.75 89 SER A O 1
ATOM 717 N N . ARG A 1 90 ? 5.741 -2.170 -12.939 1.00 77.50 90 ARG A N 1
ATOM 718 C CA . ARG A 1 90 ? 5.116 -2.958 -11.870 1.00 77.50 90 ARG A CA 1
ATOM 719 C C . ARG A 1 90 ? 5.381 -2.373 -10.489 1.00 77.50 90 ARG A C 1
ATOM 721 O O . ARG A 1 90 ? 4.452 -2.313 -9.695 1.00 77.50 90 ARG A O 1
ATOM 728 N N . SER A 1 91 ? 6.601 -1.907 -10.216 1.00 80.69 91 SER A N 1
ATOM 729 C CA . SER A 1 91 ? 6.923 -1.309 -8.918 1.00 80.69 91 SER A CA 1
ATOM 730 C C . SER A 1 91 ? 6.143 -0.016 -8.678 1.00 80.69 91 SER A C 1
ATOM 732 O O . SER A 1 91 ? 5.635 0.180 -7.581 1.00 80.69 91 SER A O 1
ATOM 734 N N . LYS A 1 92 ? 5.978 0.832 -9.703 1.00 83.19 92 LYS A N 1
ATOM 735 C CA . LYS A 1 92 ? 5.143 2.040 -9.608 1.00 83.19 92 LYS A CA 1
ATOM 736 C C . LYS A 1 92 ? 3.675 1.712 -9.358 1.00 83.19 92 LYS A C 1
ATOM 738 O O . LYS A 1 92 ? 3.088 2.278 -8.448 1.00 83.19 92 LYS A O 1
ATOM 743 N N . MET A 1 93 ? 3.116 0.765 -10.112 1.00 82.25 93 MET A N 1
ATOM 744 C CA . MET A 1 93 ? 1.723 0.352 -9.934 1.00 82.25 93 MET A CA 1
ATOM 745 C C . MET A 1 93 ? 1.488 -0.225 -8.534 1.00 82.25 93 MET A C 1
ATOM 747 O O . MET A 1 93 ? 0.502 0.108 -7.890 1.00 82.25 93 MET A O 1
ATOM 751 N N . GLN A 1 94 ? 2.421 -1.036 -8.026 1.00 82.44 94 GLN A N 1
ATOM 752 C CA . GLN A 1 94 ? 2.355 -1.513 -6.647 1.00 82.44 94 GLN A CA 1
ATOM 753 C C . GLN A 1 94 ? 2.456 -0.364 -5.644 1.00 82.44 94 GLN A C 1
ATOM 755 O O . GLN A 1 94 ? 1.698 -0.341 -4.687 1.00 82.44 94 GLN A O 1
ATOM 760 N N . GLN A 1 95 ? 3.347 0.606 -5.856 1.00 89.62 95 GLN A N 1
ATOM 761 C CA . GLN A 1 95 ? 3.490 1.759 -4.967 1.00 89.62 95 GLN A CA 1
ATOM 762 C C . GLN A 1 95 ? 2.221 2.623 -4.918 1.00 89.62 95 GLN A C 1
ATOM 764 O O . GLN A 1 95 ? 1.823 3.056 -3.840 1.00 89.62 95 GLN A O 1
ATOM 769 N N . GLU A 1 96 ? 1.569 2.846 -6.059 1.00 86.94 96 GLU A N 1
ATOM 770 C CA . GLU A 1 96 ? 0.281 3.543 -6.140 1.00 86.94 96 GLU A CA 1
ATOM 771 C C . GLU A 1 96 ? -0.822 2.757 -5.427 1.00 86.94 96 GLU A C 1
ATOM 773 O O . GLU A 1 96 ? -1.545 3.330 -4.615 1.00 86.94 96 GLU A O 1
ATOM 778 N N . GLN A 1 97 ? -0.895 1.439 -5.642 1.00 85.31 97 GLN A N 1
ATOM 779 C CA . GLN A 1 97 ? -1.824 0.572 -4.914 1.00 85.31 97 GLN A CA 1
ATOM 780 C C . GLN A 1 97 ? -1.580 0.636 -3.403 1.00 85.31 97 GLN A C 1
ATOM 782 O O . GLN A 1 97 ? -2.522 0.843 -2.648 1.00 85.31 97 GLN A O 1
ATOM 787 N N . TYR A 1 98 ? -0.330 0.518 -2.947 1.00 87.06 98 TYR A N 1
ATOM 788 C CA . TYR A 1 98 ? 0.011 0.638 -1.527 1.00 87.06 98 TYR A CA 1
ATOM 789 C C . TYR A 1 98 ? -0.383 1.997 -0.952 1.00 87.06 98 TYR A C 1
ATOM 791 O O . TYR A 1 98 ? -0.864 2.058 0.176 1.00 87.06 98 TYR A O 1
ATOM 799 N N . ARG A 1 99 ? -0.203 3.080 -1.714 1.00 87.69 99 ARG A N 1
ATOM 800 C CA . ARG A 1 99 ? -0.619 4.418 -1.293 1.00 87.69 99 ARG A CA 1
ATOM 801 C C . ARG A 1 99 ? -2.138 4.513 -1.148 1.00 87.69 99 ARG A C 1
ATOM 803 O O . ARG A 1 99 ? -2.592 4.993 -0.118 1.00 87.69 99 ARG A O 1
ATOM 810 N N . ALA A 1 100 ? -2.896 4.009 -2.121 1.00 87.94 100 ALA A N 1
ATOM 811 C CA . ALA A 1 100 ? -4.357 4.000 -2.070 1.00 87.94 100 ALA A CA 1
ATOM 812 C C . ALA A 1 100 ? -4.885 3.157 -0.897 1.00 87.94 100 ALA A C 1
ATOM 814 O O . ALA A 1 100 ? -5.755 3.601 -0.155 1.00 87.94 100 ALA A O 1
ATOM 815 N N . TRP A 1 101 ? -4.313 1.968 -0.679 1.00 84.81 101 TRP A N 1
ATOM 816 C CA . TRP A 1 101 ? -4.646 1.126 0.474 1.00 84.81 101 TRP A CA 1
ATOM 817 C C . TRP A 1 101 ? -4.345 1.816 1.798 1.00 84.81 101 TRP A C 1
ATOM 819 O O . TRP A 1 101 ? -5.143 1.720 2.724 1.00 84.81 101 TRP A O 1
ATOM 829 N N . ARG A 1 102 ? -3.207 2.510 1.893 1.00 88.06 102 ARG A N 1
ATOM 830 C CA . ARG A 1 102 ? -2.834 3.259 3.092 1.00 88.06 102 ARG A CA 1
ATOM 831 C C . ARG A 1 102 ? -3.826 4.383 3.380 1.00 88.06 102 ARG A C 1
ATOM 833 O O . ARG A 1 102 ? -4.278 4.492 4.510 1.00 88.06 102 ARG A O 1
ATOM 840 N N . GLU A 1 103 ? -4.172 5.174 2.372 1.00 87.38 103 GLU A N 1
ATOM 841 C CA . GLU A 1 103 ? -5.122 6.282 2.509 1.00 87.38 103 GLU A CA 1
ATOM 842 C C . GLU A 1 103 ? -6.513 5.777 2.916 1.00 87.38 103 GLU A C 1
ATOM 844 O O . GLU A 1 103 ? -7.077 6.259 3.892 1.00 87.38 103 GLU A O 1
ATOM 849 N N . ALA A 1 104 ? -7.012 4.719 2.269 1.00 86.12 104 ALA A N 1
ATOM 850 C CA . ALA A 1 104 ? -8.275 4.087 2.648 1.00 86.12 104 ALA A CA 1
ATOM 851 C C . ALA A 1 104 ? -8.257 3.563 4.096 1.00 86.12 104 ALA A C 1
ATOM 853 O O . ALA A 1 104 ? -9.231 3.727 4.829 1.00 86.12 104 ALA A O 1
ATOM 854 N N . LEU A 1 105 ? -7.148 2.948 4.526 1.00 88.19 105 LEU A N 1
ATOM 855 C CA . LEU A 1 105 ? -6.993 2.462 5.896 1.00 88.19 105 LEU A CA 1
ATOM 856 C C . LEU A 1 105 ? -6.990 3.619 6.904 1.00 88.19 105 LEU A C 1
ATOM 858 O O . LEU A 1 105 ? -7.646 3.521 7.936 1.00 88.19 105 LEU A O 1
ATOM 862 N N . GLU A 1 106 ? -6.289 4.715 6.600 1.00 85.94 106 GLU A N 1
ATOM 863 C CA . GLU A 1 106 ? -6.260 5.924 7.430 1.00 85.94 106 GLU A CA 1
ATOM 864 C C . GLU A 1 106 ? -7.670 6.523 7.582 1.00 85.94 106 GLU A C 1
ATOM 866 O O . GLU A 1 106 ? -8.079 6.825 8.707 1.00 85.94 106 GLU A O 1
ATOM 871 N N . THR A 1 107 ? -8.453 6.599 6.498 1.00 87.88 107 THR A N 1
ATOM 872 C CA . THR A 1 107 ? -9.859 7.036 6.538 1.00 87.88 107 THR A CA 1
ATOM 873 C C . THR A 1 107 ? -10.715 6.119 7.411 1.00 87.88 107 THR A C 1
ATOM 875 O O . THR A 1 107 ? -11.389 6.601 8.320 1.00 87.88 107 THR A O 1
ATOM 878 N N . VAL A 1 108 ? -10.643 4.798 7.208 1.00 87.25 108 VAL A N 1
ATOM 879 C CA . VAL A 1 108 ? -11.404 3.827 8.0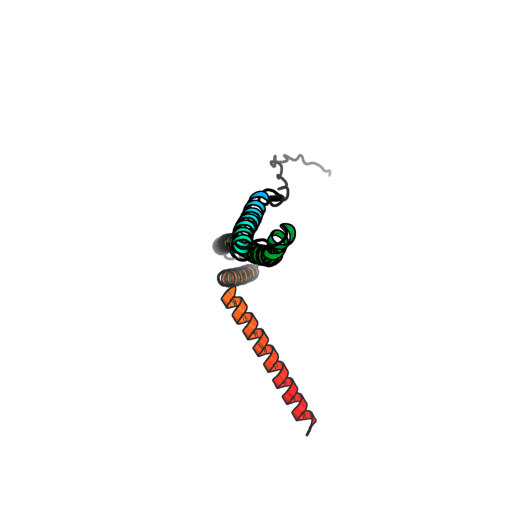17 1.00 87.25 108 VAL A CA 1
ATOM 880 C C . VAL A 1 108 ? -11.025 3.921 9.494 1.00 87.25 108 VAL A C 1
ATOM 882 O O . VAL A 1 108 ? -11.896 3.875 10.360 1.00 87.25 108 VAL A O 1
ATOM 885 N N . CYS A 1 109 ? -9.739 4.075 9.812 1.00 87.81 109 CYS A N 1
ATOM 886 C CA . CYS A 1 109 ? -9.282 4.248 11.187 1.00 87.81 109 CYS A CA 1
ATOM 887 C C . CYS A 1 109 ? -9.847 5.523 11.824 1.00 87.81 109 CYS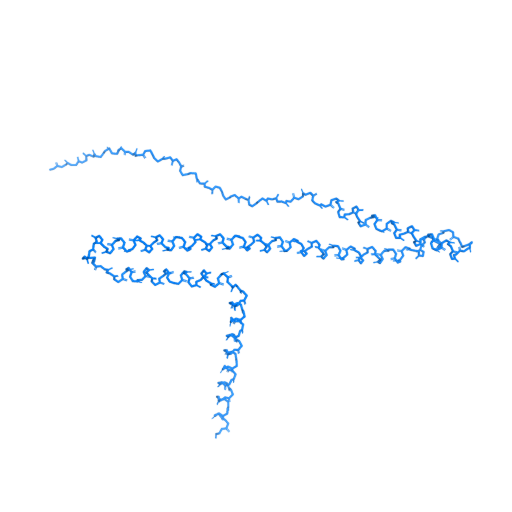 A C 1
ATOM 889 O O . CYS A 1 109 ? -10.293 5.480 12.972 1.00 87.81 109 CYS A O 1
ATOM 891 N N . TYR A 1 110 ? -9.843 6.638 11.092 1.00 86.50 110 TYR A N 1
ATOM 892 C CA . TYR A 1 110 ? -10.397 7.903 11.565 1.00 86.50 110 TYR A CA 1
ATOM 893 C C . TYR A 1 110 ? -11.905 7.798 11.828 1.00 86.50 110 TYR A C 1
ATOM 895 O O . TYR A 1 110 ? -12.369 8.138 12.919 1.00 86.50 110 TYR A O 1
ATOM 903 N N . GLU A 1 111 ? -12.662 7.261 10.870 1.00 87.44 111 GLU A N 1
ATOM 904 C CA . GLU A 1 111 ? -14.108 7.070 11.007 1.00 87.44 111 GLU A CA 1
ATOM 905 C C . GLU A 1 111 ? -14.452 6.100 12.140 1.00 87.44 111 GLU A C 1
ATOM 907 O O . GLU A 1 111 ? -15.356 6.375 12.929 1.00 87.44 111 GLU A O 1
ATOM 912 N N . ALA A 1 112 ? -13.697 5.008 12.292 1.00 88.56 112 ALA A N 1
ATOM 913 C CA . ALA A 1 112 ? -13.897 4.045 13.370 1.00 88.56 112 ALA A CA 1
ATOM 914 C C . ALA A 1 112 ? -13.659 4.661 14.758 1.00 88.56 112 ALA A C 1
ATOM 916 O O . ALA A 1 112 ? -14.429 4.396 15.682 1.00 88.56 112 ALA A O 1
ATOM 917 N N . ILE A 1 113 ? -12.628 5.501 14.921 1.00 86.94 113 ILE A N 1
ATOM 918 C CA . ILE A 1 113 ? -12.386 6.227 16.180 1.00 86.94 113 ILE A CA 1
ATOM 919 C C . ILE A 1 113 ? -13.518 7.216 16.449 1.00 86.94 113 ILE A C 1
ATOM 921 O O . ILE A 1 113 ? -14.001 7.302 17.578 1.00 86.94 113 ILE A O 1
ATOM 925 N N . ASN A 1 114 ? -13.958 7.947 15.425 1.00 88.06 114 ASN A N 1
ATOM 926 C CA . ASN A 1 114 ? -15.040 8.910 15.574 1.00 88.06 114 ASN A CA 1
ATOM 927 C C . ASN A 1 114 ? -16.357 8.221 15.971 1.00 88.06 114 ASN A C 1
ATOM 929 O O . ASN A 1 114 ? -17.002 8.628 16.936 1.00 88.06 114 ASN A O 1
ATOM 933 N N . ALA A 1 115 ? -16.708 7.120 15.300 1.00 83.19 115 ALA A N 1
ATOM 934 C CA . ALA A 1 115 ? -17.867 6.301 15.639 1.00 83.19 115 ALA A CA 1
ATOM 935 C C . ALA A 1 115 ? -17.765 5.739 17.065 1.00 83.19 115 ALA A C 1
ATOM 937 O O . ALA A 1 115 ? -18.726 5.815 17.831 1.00 83.19 115 ALA A O 1
ATOM 938 N N . ALA A 1 116 ? -16.591 5.240 17.462 1.00 87.62 116 ALA A N 1
ATOM 939 C CA . ALA A 1 116 ? -16.363 4.753 18.818 1.00 87.62 116 ALA A CA 1
ATOM 940 C C . ALA A 1 116 ? -16.557 5.861 19.870 1.00 87.62 116 ALA A C 1
ATOM 942 O O . ALA A 1 116 ? -17.225 5.650 20.885 1.00 87.62 116 ALA A O 1
ATOM 943 N N . ASN A 1 117 ? -16.032 7.061 19.616 1.00 85.50 117 ASN A N 1
ATOM 944 C CA . ASN A 1 117 ? -16.207 8.208 20.504 1.00 85.50 117 ASN A CA 1
ATOM 945 C C . ASN A 1 117 ? -17.672 8.655 20.592 1.00 85.50 117 ASN A C 1
ATOM 947 O O . ASN A 1 117 ? -18.145 8.949 21.690 1.00 85.50 117 ASN A O 1
ATOM 951 N N . ALA A 1 118 ? -18.407 8.646 19.477 1.00 86.12 118 ALA A N 1
ATOM 952 C CA . ALA A 1 118 ? -19.832 8.963 19.455 1.00 86.12 118 ALA A CA 1
ATOM 953 C C . ALA A 1 118 ? -20.654 7.961 20.286 1.00 86.12 118 ALA A C 1
ATOM 955 O O . ALA A 1 118 ? -21.474 8.365 21.111 1.00 86.12 118 ALA A O 1
ATOM 956 N N . ILE A 1 119 ? -20.394 6.655 20.141 1.00 84.50 119 ILE A N 1
ATOM 957 C CA . ILE A 1 119 ? -21.061 5.621 20.948 1.00 84.50 119 ILE A CA 1
ATOM 958 C C . ILE A 1 119 ? -20.729 5.816 22.429 1.00 84.50 119 ILE A C 1
ATOM 960 O O . ILE A 1 119 ? -21.627 5.775 23.267 1.00 84.50 119 ILE A O 1
ATOM 964 N N . ARG A 1 120 ? -19.463 6.084 22.767 1.00 85.06 120 ARG A N 1
ATOM 965 C CA . ARG A 1 120 ? -19.048 6.318 24.155 1.00 85.06 120 ARG A CA 1
ATOM 966 C C . ARG A 1 120 ? -19.745 7.535 24.766 1.00 85.06 120 ARG A C 1
ATOM 968 O O . ARG A 1 120 ? -20.212 7.457 25.901 1.00 85.06 120 ARG A O 1
ATOM 975 N N . ALA A 1 121 ? -19.862 8.630 24.017 1.00 84.31 121 ALA A N 1
ATOM 976 C CA . ALA A 1 121 ? -20.595 9.818 24.448 1.00 84.31 121 ALA A CA 1
ATOM 977 C C . ALA A 1 121 ? -22.081 9.508 24.694 1.00 84.31 121 ALA A C 1
ATOM 979 O O . ALA A 1 121 ? -22.613 9.877 25.739 1.00 84.31 121 ALA A O 1
ATOM 980 N N . ASN A 1 122 ? -22.723 8.755 23.794 1.00 85.25 122 ASN A N 1
ATOM 981 C CA . ASN A 1 122 ? -24.118 8.334 23.950 1.00 85.25 122 ASN A CA 1
ATOM 982 C C . ASN A 1 122 ? -24.320 7.413 25.161 1.00 85.25 122 ASN A C 1
ATOM 984 O O . ASN A 1 122 ? -25.287 7.576 25.900 1.00 85.25 122 ASN A O 1
ATOM 988 N N . VAL A 1 123 ? -23.395 6.481 25.412 1.00 84.31 123 VAL A N 1
ATOM 989 C CA . VAL A 1 123 ? -23.426 5.610 26.599 1.00 84.31 123 VAL A CA 1
ATOM 990 C C . VAL A 1 123 ? -23.300 6.433 27.884 1.00 84.31 123 VAL A C 1
ATOM 992 O O . VAL A 1 123 ? -24.032 6.186 28.839 1.00 84.31 123 VAL A O 1
ATOM 995 N N . ILE A 1 124 ? -22.413 7.431 27.918 1.00 83.25 124 ILE A N 1
ATOM 996 C CA . ILE A 1 124 ? -22.260 8.332 29.072 1.00 83.25 124 ILE A CA 1
ATOM 997 C C . ILE A 1 124 ? -23.525 9.175 29.275 1.00 83.25 124 ILE A C 1
ATOM 999 O O . ILE A 1 124 ? -24.021 9.260 30.398 1.00 83.25 124 ILE A O 1
ATOM 1003 N N . ALA A 1 125 ? -24.081 9.745 28.203 1.00 82.94 125 ALA A N 1
ATOM 1004 C CA . ALA A 1 125 ? -25.326 10.506 28.252 1.00 82.94 125 ALA A CA 1
ATOM 1005 C C . ALA A 1 125 ? -26.499 9.650 28.761 1.00 82.94 125 ALA A C 1
ATOM 1007 O O . ALA A 1 125 ? -27.276 10.111 29.593 1.00 82.94 125 ALA A O 1
ATOM 1008 N N . LEU A 1 126 ? -26.587 8.384 28.337 1.00 82.12 126 LEU A N 1
ATOM 1009 C CA . LEU A 1 126 ? -27.603 7.441 28.807 1.00 82.12 126 LEU A CA 1
ATOM 1010 C C . LEU A 1 126 ? -27.455 7.134 30.307 1.00 82.12 126 LEU A C 1
ATOM 1012 O O . LEU A 1 126 ? -28.457 7.132 31.020 1.00 82.12 126 LEU A O 1
ATOM 1016 N N . LYS A 1 127 ? -26.216 6.919 30.783 1.00 81.56 127 LYS A N 1
ATOM 1017 C CA . LYS A 1 127 ? -25.902 6.705 32.210 1.00 81.56 127 LYS A CA 1
ATOM 1018 C C . LYS A 1 127 ? -26.283 7.920 33.064 1.00 81.56 127 LYS A C 1
ATOM 1020 O O . LYS A 1 127 ? -26.816 7.749 34.152 1.00 81.56 127 LYS A O 1
ATOM 1025 N N . LEU A 1 128 ? -26.027 9.134 32.569 1.00 81.69 128 LEU A N 1
ATOM 1026 C CA . LEU A 1 128 ? -26.379 10.388 33.249 1.00 81.69 128 LEU A CA 1
ATOM 1027 C C . LEU A 1 128 ? -27.893 10.632 33.281 1.00 81.69 128 LEU A C 1
ATOM 1029 O O . LEU A 1 128 ? -28.411 11.101 34.289 1.00 81.69 128 LEU A O 1
ATOM 1033 N N . ALA A 1 129 ? -28.598 10.319 32.190 1.00 83.06 129 ALA A N 1
ATOM 1034 C CA . ALA A 1 129 ? -30.038 10.535 32.083 1.00 83.06 129 ALA A CA 1
ATOM 1035 C C . ALA A 1 129 ? -30.872 9.509 32.874 1.00 83.06 129 ALA A C 1
ATOM 1037 O O . ALA A 1 129 ? -31.984 9.825 33.285 1.00 83.06 129 ALA A O 1
ATOM 1038 N N . ASN A 1 130 ? -30.359 8.290 33.082 1.00 78.00 130 ASN A N 1
ATOM 1039 C CA . ASN A 1 130 ? -31.078 7.201 33.752 1.00 78.00 130 ASN A CA 1
ATOM 1040 C C . ASN A 1 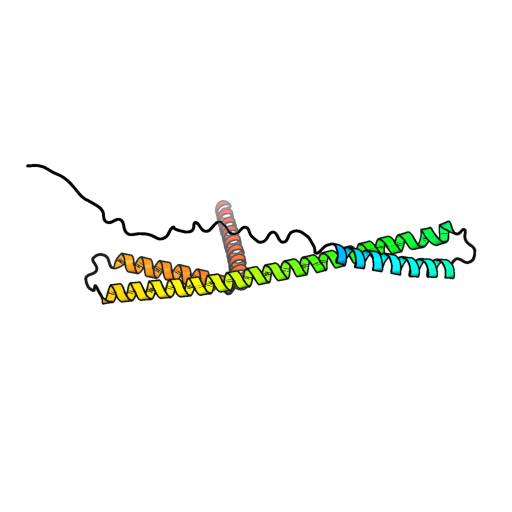130 ? -30.186 6.522 34.809 1.00 78.00 130 ASN A C 1
ATOM 1042 O O . ASN A 1 130 ? -29.613 5.467 34.533 1.00 78.00 130 ASN A O 1
ATOM 1046 N N . PRO A 1 131 ? -30.063 7.091 36.021 1.00 71.69 131 PRO A N 1
ATOM 1047 C CA . PRO A 1 131 ? -29.213 6.528 37.074 1.00 71.69 131 PRO A CA 1
ATOM 1048 C C . PRO A 1 131 ? -29.677 5.139 37.557 1.00 71.69 131 PRO A C 1
ATOM 1050 O O . PRO A 1 131 ? -28.838 4.326 37.933 1.00 71.69 131 PRO A O 1
ATOM 1053 N N . ASP A 1 132 ? -30.976 4.824 37.450 1.00 72.69 132 ASP A N 1
ATOM 1054 C CA . ASP A 1 132 ? -31.575 3.531 37.835 1.00 72.69 132 ASP A CA 1
ATOM 1055 C C . ASP A 1 132 ? -31.713 2.548 36.653 1.00 72.69 132 ASP A C 1
ATOM 1057 O O . ASP A 1 132 ? -32.689 1.798 36.533 1.00 72.69 132 ASP A O 1
ATOM 1061 N N . LEU A 1 133 ? -30.758 2.563 35.719 1.00 69.44 133 LEU A N 1
ATOM 1062 C CA . LEU A 1 133 ? -30.718 1.605 34.611 1.00 69.44 133 LEU A CA 1
ATOM 1063 C C . LEU A 1 133 ? -30.750 0.166 35.147 1.00 69.44 133 LEU A C 1
ATOM 1065 O O . LEU A 1 133 ? -29.858 -0.258 35.873 1.00 69.44 133 LEU A O 1
ATOM 1069 N N . ARG A 1 134 ? -31.763 -0.607 34.737 1.00 63.31 134 ARG A N 1
ATOM 1070 C CA . ARG A 1 134 ? -31.999 -1.990 35.199 1.00 63.31 134 ARG A CA 1
ATOM 1071 C C . ARG A 1 134 ? -30.887 -2.992 34.869 1.00 63.31 134 ARG A C 1
ATOM 1073 O O . ARG A 1 134 ? -30.908 -4.078 35.432 1.00 63.31 134 ARG A O 1
ATOM 1080 N N . ALA A 1 135 ? -29.974 -2.662 33.956 1.00 67.19 135 ALA A N 1
ATOM 1081 C CA . ALA A 1 135 ? -28.903 -3.560 33.520 1.00 67.19 135 ALA A CA 1
ATOM 1082 C C . ALA A 1 135 ? -27.618 -2.783 33.155 1.00 67.19 135 ALA A C 1
ATOM 1084 O O . ALA A 1 135 ? -27.272 -2.642 31.974 1.00 67.19 135 ALA A O 1
ATOM 1085 N N . PRO A 1 136 ? -26.913 -2.217 34.152 1.00 69.69 136 PRO A N 1
ATOM 1086 C CA . PRO A 1 136 ? -25.685 -1.452 33.936 1.00 69.69 136 PRO A CA 1
ATOM 1087 C C . PRO A 1 136 ? -24.544 -2.317 33.373 1.00 69.69 136 PRO A C 1
ATOM 1089 O O . PRO A 1 136 ? -23.661 -1.792 32.689 1.00 69.69 136 PRO A O 1
ATOM 1092 N N . GLU A 1 137 ? -24.577 -3.639 33.581 1.00 73.25 137 GLU A N 1
ATOM 1093 C CA . GLU A 1 137 ? -23.609 -4.589 33.025 1.00 73.25 137 GLU A CA 1
ATOM 1094 C C . GLU A 1 137 ? -23.533 -4.559 31.490 1.00 73.25 137 GLU A C 1
ATOM 1096 O O . GLU A 1 137 ? -22.439 -4.655 30.929 1.00 73.25 137 GLU A O 1
ATOM 1101 N N . HIS A 1 138 ? -24.651 -4.344 30.788 1.00 74.44 138 HIS A N 1
ATOM 1102 C CA . HIS A 1 138 ? -24.656 -4.282 29.322 1.00 74.44 138 HIS A CA 1
ATOM 1103 C C . HIS A 1 138 ? -23.894 -3.065 28.782 1.00 74.44 138 HIS A C 1
ATOM 1105 O O . HIS A 1 138 ? -23.299 -3.131 27.705 1.00 74.44 138 HIS A O 1
ATOM 1111 N N . LEU A 1 139 ? -23.840 -1.972 29.549 1.00 74.56 139 LEU A N 1
ATOM 1112 C CA . LEU A 1 139 ? -23.048 -0.796 29.190 1.00 74.56 139 LEU A CA 1
ATOM 1113 C C . LEU A 1 139 ? -21.547 -1.025 29.414 1.00 74.56 139 LEU A C 1
ATOM 1115 O O . LEU A 1 139 ? -20.735 -0.469 28.679 1.00 74.56 139 LEU A O 1
ATOM 1119 N N . GLY A 1 140 ? -21.173 -1.873 30.378 1.00 73.75 140 GLY A N 1
ATOM 1120 C CA . GLY A 1 140 ? -19.785 -2.307 30.568 1.00 73.75 140 GLY A CA 1
ATOM 1121 C C . GLY A 1 140 ? -19.272 -3.165 29.407 1.00 73.75 140 GLY A C 1
ATOM 1122 O O . GLY A 1 140 ? -18.152 -2.966 28.940 1.00 73.75 140 GLY A O 1
ATOM 1123 N N . VAL A 1 141 ? -20.114 -4.060 28.876 1.00 80.00 141 VAL A N 1
ATOM 1124 C CA . VAL A 1 141 ? -19.789 -4.867 27.682 1.00 80.00 141 VAL A CA 1
ATOM 1125 C C . VAL A 1 141 ? -19.589 -3.981 26.446 1.00 80.00 141 VAL A C 1
ATOM 1127 O O . VAL A 1 141 ? -18.678 -4.220 25.650 1.00 80.00 141 VAL A O 1
ATOM 1130 N N . LEU A 1 142 ? -20.398 -2.926 26.299 1.00 78.38 142 LEU A N 1
ATOM 1131 C CA . LEU A 1 142 ? -20.232 -1.925 25.242 1.00 78.38 142 LEU A CA 1
ATOM 1132 C C . LEU A 1 142 ? -18.885 -1.201 25.357 1.00 78.38 142 LEU A C 1
ATOM 1134 O O . LEU A 1 142 ? -18.146 -1.158 24.372 1.00 78.38 142 LEU A O 1
ATOM 1138 N N . ASP A 1 143 ? -18.522 -0.717 26.546 1.00 79.56 143 ASP A N 1
ATOM 1139 C CA . ASP A 1 143 ? -17.226 -0.069 26.793 1.00 79.56 143 ASP A CA 1
ATOM 1140 C C . ASP A 1 143 ? -16.041 -1.017 26.490 1.00 79.56 143 ASP A C 1
ATOM 1142 O O . ASP A 1 143 ? -15.055 -0.612 25.866 1.00 79.56 143 ASP A O 1
ATOM 1146 N N . GLU A 1 144 ? -16.145 -2.304 26.843 1.00 82.81 144 GLU A N 1
ATOM 1147 C CA . GLU A 1 144 ? -15.116 -3.301 26.521 1.00 82.81 144 GLU A CA 1
ATOM 1148 C C . GLU A 1 144 ? -15.005 -3.550 25.006 1.00 82.81 144 GLU A C 1
ATOM 1150 O O . GLU A 1 144 ? -13.901 -3.626 24.453 1.00 82.81 144 GLU A O 1
ATOM 1155 N N . SER A 1 145 ? -16.138 -3.644 24.305 1.00 79.62 145 SER A N 1
ATOM 1156 C CA . SER A 1 145 ? -16.163 -3.818 22.849 1.00 79.62 145 SER A CA 1
ATOM 1157 C C . SER A 1 145 ? -15.550 -2.616 22.114 1.00 79.62 145 SER A C 1
ATOM 1159 O O . SER A 1 145 ? -14.747 -2.798 21.196 1.00 79.62 145 SER A O 1
ATOM 1161 N N . LEU A 1 146 ? -15.818 -1.395 22.588 1.00 84.31 146 LEU A N 1
ATOM 1162 C CA . LEU A 1 146 ? -15.218 -0.153 22.099 1.00 84.31 146 LEU A CA 1
ATOM 1163 C C . LEU A 1 146 ? -13.703 -0.128 22.319 1.00 84.31 146 LEU A C 1
ATOM 1165 O O . LEU A 1 146 ? -12.949 0.226 21.411 1.00 84.31 146 LEU A O 1
ATOM 1169 N N . ALA A 1 147 ? -13.233 -0.575 23.487 1.00 81.88 147 ALA A N 1
ATOM 1170 C CA . ALA A 1 147 ? -11.805 -0.689 23.773 1.00 81.88 147 ALA A CA 1
ATOM 1171 C C . ALA A 1 147 ? -11.104 -1.698 22.844 1.00 81.88 147 ALA A C 1
ATOM 1173 O O . ALA A 1 147 ? -9.972 -1.465 22.405 1.00 81.88 147 ALA A O 1
ATOM 1174 N N . ARG A 1 148 ? -11.773 -2.804 22.483 1.00 82.62 148 ARG A N 1
ATOM 1175 C CA . ARG A 1 148 ? -11.252 -3.754 21.483 1.00 82.62 148 ARG A CA 1
ATOM 1176 C C . ARG A 1 148 ? -11.142 -3.110 20.102 1.00 82.62 148 ARG A C 1
ATOM 1178 O O . ARG A 1 148 ? -10.110 -3.293 19.457 1.00 82.62 148 ARG A O 1
ATOM 1185 N N . ILE A 1 149 ? -12.144 -2.339 19.671 1.00 82.31 149 ILE A N 1
ATOM 1186 C CA . ILE A 1 149 ? -12.114 -1.605 18.393 1.00 82.31 149 ILE A CA 1
ATOM 1187 C C . ILE A 1 149 ? -10.952 -0.606 18.384 1.00 82.31 149 ILE A C 1
ATOM 1189 O O . ILE A 1 149 ? -10.139 -0.636 17.462 1.00 82.31 149 ILE A O 1
ATOM 1193 N N . ALA A 1 150 ? -10.788 0.190 19.444 1.00 82.25 150 ALA A N 1
ATOM 1194 C CA . ALA A 1 150 ? -9.675 1.132 19.571 1.00 82.25 150 ALA A CA 1
ATOM 1195 C C . ALA A 1 150 ? -8.306 0.432 19.473 1.00 82.25 150 ALA A C 1
ATOM 1197 O O . ALA A 1 150 ? -7.419 0.884 18.750 1.00 82.25 150 ALA A O 1
ATOM 1198 N N . LYS A 1 151 ? -8.150 -0.730 20.121 1.00 82.62 151 LYS A N 1
ATOM 1199 C CA . LYS A 1 151 ? -6.918 -1.532 20.052 1.00 82.62 151 LYS A CA 1
ATOM 1200 C C . LYS A 1 151 ? -6.649 -2.092 18.652 1.00 82.62 151 LYS A C 1
ATOM 1202 O O . LYS A 1 151 ? -5.491 -2.237 18.265 1.00 82.62 151 LYS A O 1
ATOM 1207 N N . VAL A 1 152 ? -7.689 -2.449 17.898 1.00 83.56 152 VAL A N 1
ATOM 1208 C CA . VAL A 1 152 ? -7.553 -2.892 16.500 1.00 83.56 152 VAL A CA 1
ATOM 1209 C C . VAL A 1 152 ? -7.158 -1.720 15.604 1.00 83.56 152 VAL A C 1
ATOM 1211 O O . VAL A 1 152 ? -6.240 -1.871 14.802 1.00 83.56 152 VAL A O 1
ATOM 1214 N N . VAL A 1 153 ? -7.769 -0.549 15.788 1.00 85.75 153 VAL A N 1
ATOM 1215 C CA . VAL A 1 153 ? -7.410 0.665 15.043 1.00 85.75 153 VAL A CA 1
ATOM 1216 C C . VAL A 1 153 ? -5.963 1.081 15.318 1.00 85.75 153 VAL A C 1
ATOM 1218 O O . VAL A 1 153 ? -5.220 1.371 14.386 1.00 85.75 153 VAL A O 1
ATOM 1221 N N . GLN A 1 154 ? -5.513 1.021 16.572 1.00 82.12 154 GLN A N 1
ATOM 1222 C CA . GLN A 1 154 ? -4.126 1.330 16.924 1.00 82.12 154 GLN A CA 1
ATOM 1223 C C . GLN A 1 154 ? -3.125 0.372 16.254 1.00 82.12 154 GLN A C 1
ATOM 1225 O O . GLN A 1 154 ? -2.071 0.797 15.794 1.00 82.12 154 GLN A O 1
ATOM 1230 N N . LYS A 1 155 ? -3.468 -0.917 16.119 1.00 82.06 155 LYS A N 1
ATOM 1231 C CA . LYS A 1 155 ? -2.652 -1.882 15.355 1.00 82.06 155 LYS A CA 1
ATOM 1232 C C . LYS A 1 155 ? -2.643 -1.599 13.854 1.00 82.06 155 LYS A C 1
ATOM 1234 O O . LYS A 1 155 ? -1.672 -1.932 13.185 1.00 82.06 155 LYS A O 1
ATOM 1239 N N . ALA A 1 156 ? -3.728 -1.043 13.324 1.00 80.69 156 ALA A N 1
ATOM 1240 C CA . ALA A 1 156 ? -3.820 -0.661 11.922 1.00 80.69 156 ALA A CA 1
ATOM 1241 C C . ALA A 1 156 ? -2.992 0.600 11.608 1.00 80.69 156 ALA A C 1
ATOM 1243 O O . ALA A 1 156 ? -2.524 0.732 10.482 1.00 80.69 156 ALA A O 1
ATOM 1244 N N . GLN A 1 157 ? -2.749 1.475 12.595 1.00 80.56 157 GLN A N 1
ATOM 1245 C CA . GLN A 1 157 ? -1.866 2.641 12.445 1.00 80.56 157 GLN A CA 1
ATOM 1246 C C . GLN A 1 157 ? -0.385 2.265 12.290 1.00 80.56 157 GLN A C 1
ATOM 1248 O O . GLN A 1 157 ? 0.309 2.915 11.511 1.00 80.56 157 GLN A O 1
ATOM 1253 N N . ASP A 1 158 ? 0.088 1.207 12.964 1.00 82.19 158 ASP A N 1
ATOM 1254 C CA . ASP A 1 158 ? 1.433 0.652 12.743 1.00 82.19 158 ASP A CA 1
ATOM 1255 C C . ASP A 1 158 ? 1.397 -0.841 12.358 1.00 82.19 158 ASP A C 1
ATOM 1257 O O . ASP A 1 158 ? 1.633 -1.744 13.176 1.00 82.19 158 ASP A O 1
ATOM 1261 N N . PRO A 1 159 ? 1.112 -1.137 11.077 1.00 79.19 159 PRO A N 1
ATOM 1262 C CA . PRO A 1 159 ? 1.016 -2.511 10.607 1.00 79.19 159 PRO A CA 1
ATOM 1263 C C . PRO A 1 159 ? 2.378 -3.221 10.589 1.00 79.19 159 PRO A C 1
ATOM 1265 O O . PRO A 1 159 ? 2.424 -4.455 10.617 1.00 79.19 159 PRO A O 1
ATOM 1268 N N . VAL A 1 160 ? 3.492 -2.478 10.538 1.00 82.38 160 VAL A N 1
ATOM 1269 C CA . VAL A 1 160 ? 4.845 -3.047 10.457 1.00 82.38 160 VAL A CA 1
ATOM 1270 C C . VAL A 1 160 ? 5.291 -3.544 11.823 1.00 82.38 160 VAL A C 1
ATOM 1272 O O . VAL A 1 160 ? 5.773 -4.677 11.925 1.00 82.38 160 VAL A O 1
ATOM 1275 N N . GLU A 1 161 ? 5.108 -2.742 12.871 1.00 83.38 161 GLU A N 1
ATOM 1276 C CA . GLU A 1 161 ? 5.382 -3.167 14.244 1.00 83.38 161 GLU A CA 1
ATOM 1277 C C . GLU A 1 161 ? 4.497 -4.342 14.647 1.00 83.38 161 GLU A C 1
ATOM 1279 O O . GLU A 1 161 ? 5.012 -5.364 15.111 1.00 83.38 161 GLU A O 1
ATOM 1284 N N . TRP A 1 162 ? 3.194 -4.273 14.355 1.00 86.81 162 TRP A N 1
ATOM 1285 C CA . TRP A 1 162 ? 2.284 -5.390 14.602 1.00 86.81 162 TRP A CA 1
ATOM 1286 C C . TRP A 1 162 ? 2.733 -6.675 13.891 1.00 86.81 162 TRP A C 1
ATOM 1288 O O . TRP A 1 162 ? 2.712 -7.764 14.476 1.00 86.81 162 TRP A O 1
ATOM 1298 N N . TRP A 1 163 ? 3.157 -6.578 12.626 1.00 85.50 163 TRP A N 1
ATOM 1299 C CA . TRP A 1 163 ? 3.625 -7.741 11.876 1.00 85.50 163 TRP A CA 1
ATOM 1300 C C . TRP A 1 163 ? 4.910 -8.322 12.475 1.00 85.50 163 TRP A C 1
ATOM 1302 O O . TRP A 1 163 ? 5.013 -9.543 12.620 1.00 85.50 163 TRP A O 1
ATOM 1312 N N . ARG A 1 164 ? 5.868 -7.475 12.879 1.00 86.44 164 ARG A N 1
ATOM 1313 C CA . ARG A 1 164 ? 7.103 -7.909 13.556 1.00 86.44 164 ARG A CA 1
ATOM 1314 C C . ARG A 1 164 ? 6.797 -8.613 14.873 1.00 86.44 164 ARG A C 1
ATOM 1316 O O . ARG A 1 164 ? 7.292 -9.721 15.088 1.00 86.44 164 ARG A O 1
ATOM 1323 N N . GLU A 1 165 ? 5.937 -8.029 15.700 1.00 85.56 165 GLU A N 1
ATOM 1324 C CA . GLU A 1 165 ? 5.516 -8.612 16.974 1.00 85.56 165 GLU A CA 1
ATOM 1325 C C . GLU A 1 165 ? 4.830 -9.972 16.754 1.00 85.56 165 GLU A C 1
ATOM 1327 O O . GLU A 1 165 ? 5.140 -10.965 17.417 1.00 85.56 165 GLU A O 1
ATOM 1332 N N . LYS A 1 166 ? 3.947 -10.069 15.753 1.00 87.62 166 LYS A N 1
ATOM 1333 C CA . LYS A 1 166 ? 3.274 -11.322 15.383 1.00 87.62 166 LYS A CA 1
ATOM 1334 C C . LYS A 1 166 ? 4.263 -12.406 14.951 1.00 87.62 166 LYS A C 1
ATOM 1336 O O . LYS A 1 166 ? 4.086 -13.573 15.308 1.00 87.62 166 LYS A O 1
ATOM 1341 N N . GLN A 1 167 ? 5.296 -12.050 14.188 1.00 86.38 167 GLN A N 1
ATOM 1342 C CA . GLN A 1 167 ? 6.342 -12.994 13.784 1.00 86.38 167 GLN A CA 1
ATOM 1343 C C . GLN A 1 167 ? 7.194 -13.443 14.974 1.00 86.38 167 GLN A C 1
ATOM 1345 O O . GLN A 1 167 ? 7.511 -14.627 15.079 1.00 86.38 167 GLN A O 1
ATOM 1350 N N . GLN A 1 168 ? 7.529 -12.538 15.895 1.00 85.56 168 GLN A N 1
ATOM 1351 C CA . GLN A 1 168 ? 8.270 -12.876 17.114 1.00 85.56 168 GLN A CA 1
ATOM 1352 C C . GLN A 1 168 ? 7.474 -13.827 18.016 1.00 85.56 168 GLN A C 1
ATOM 1354 O O . GLN A 1 168 ? 8.000 -14.867 18.406 1.00 85.56 168 GLN A O 1
ATOM 1359 N N . ARG A 1 169 ? 6.183 -13.551 18.247 1.00 85.19 169 ARG A N 1
ATOM 1360 C CA . ARG A 1 169 ? 5.286 -14.431 19.021 1.00 85.19 169 ARG A CA 1
ATOM 1361 C C . ARG A 1 169 ? 5.168 -15.835 18.424 1.00 85.19 169 ARG A C 1
ATOM 1363 O O . ARG A 1 169 ? 5.106 -16.824 19.146 1.00 85.19 169 ARG A O 1
ATOM 1370 N N . ARG A 1 170 ? 5.147 -15.944 17.093 1.00 82.38 170 ARG A N 1
ATOM 1371 C CA . ARG A 1 170 ? 5.138 -17.246 16.405 1.00 82.38 170 ARG A CA 1
ATOM 1372 C C . ARG A 1 170 ? 6.429 -18.028 16.621 1.00 82.38 170 ARG A C 1
ATOM 1374 O O . ARG A 1 170 ? 6.378 -19.246 16.753 1.00 82.38 170 ARG A O 1
ATOM 1381 N N . LYS A 1 171 ? 7.573 -17.343 16.644 1.00 79.44 171 LYS A N 1
ATOM 1382 C CA . LYS A 1 171 ? 8.875 -17.974 16.885 1.00 79.44 171 LYS A CA 1
ATOM 1383 C C . LYS A 1 171 ? 9.005 -18.453 18.329 1.00 79.44 171 LYS A C 1
ATOM 1385 O O . LYS A 1 171 ? 9.382 -19.602 18.522 1.00 79.44 171 LYS A O 1
ATOM 1390 N N . SER A 1 172 ? 8.623 -17.631 19.309 1.00 77.88 172 SER A N 1
ATOM 1391 C CA . SER A 1 172 ? 8.682 -18.013 20.727 1.00 77.88 172 SER A CA 1
ATOM 1392 C C . SER A 1 172 ? 7.730 -19.160 21.070 1.00 77.88 172 SER A C 1
ATOM 1394 O O . SER A 1 172 ? 8.104 -20.074 21.790 1.00 77.88 172 SER A O 1
ATOM 1396 N N . SER A 1 173 ? 6.523 -19.175 20.494 1.00 77.12 173 SER A N 1
ATOM 1397 C CA . SER A 1 173 ? 5.586 -20.289 20.687 1.00 77.12 173 SER A CA 1
ATOM 1398 C C . SER A 1 173 ? 6.080 -21.595 20.057 1.00 77.12 173 SER A C 1
ATOM 1400 O O . SER A 1 173 ? 5.719 -22.674 20.519 1.00 77.12 173 SER A O 1
ATOM 1402 N N . LYS A 1 174 ? 6.878 -21.517 18.986 1.00 77.88 174 LYS A N 1
ATOM 1403 C CA . LYS A 1 174 ? 7.455 -22.698 18.341 1.00 77.88 174 LYS A CA 1
ATOM 1404 C C . LYS A 1 174 ? 8.647 -23.245 19.128 1.00 77.88 174 LYS A C 1
ATOM 1406 O O . LYS A 1 174 ? 8.757 -24.462 19.221 1.00 77.88 174 LYS A O 1
ATOM 1411 N N . SER A 1 175 ? 9.490 -22.380 19.701 1.00 72.50 175 SER A N 1
ATOM 1412 C CA . SER A 1 175 ? 10.587 -22.824 20.570 1.00 72.50 175 SER A CA 1
ATOM 1413 C C . SER A 1 175 ? 10.049 -23.453 21.854 1.00 72.50 175 SER A C 1
ATOM 1415 O O . SER A 1 175 ? 10.425 -24.570 22.167 1.00 72.50 175 SER A O 1
ATOM 1417 N N . SER A 1 176 ? 9.049 -22.842 22.502 1.00 74.69 176 SER A N 1
ATOM 1418 C CA . SER A 1 176 ? 8.462 -23.396 23.732 1.00 74.69 176 SER A CA 1
ATOM 1419 C C . SER A 1 176 ? 7.824 -24.778 23.537 1.00 74.69 176 SER A C 1
ATOM 1421 O O . SER A 1 176 ? 7.816 -25.596 24.449 1.00 74.69 176 SER A O 1
ATOM 1423 N N . LEU A 1 177 ? 7.270 -25.050 22.350 1.00 73.12 177 LEU A N 1
ATOM 1424 C CA . LEU A 1 177 ? 6.727 -26.367 21.995 1.00 73.12 177 LEU A CA 1
ATOM 1425 C C . LEU A 1 177 ? 7.823 -27.402 21.708 1.00 73.12 177 LEU A C 1
ATOM 1427 O O . LEU A 1 177 ? 7.604 -28.590 21.936 1.00 73.12 177 LEU A O 1
ATOM 1431 N N . GLN A 1 178 ? 8.976 -26.970 21.194 1.00 75.00 178 GLN A N 1
ATOM 1432 C CA . GLN A 1 178 ? 10.136 -27.840 20.997 1.00 75.00 178 GLN A CA 1
ATOM 1433 C C . GLN A 1 178 ? 10.783 -28.188 22.337 1.00 75.00 178 GLN A C 1
ATOM 1435 O O . GLN A 1 178 ? 10.977 -29.370 22.600 1.00 75.00 178 GLN A O 1
ATOM 1440 N N . ASP A 1 179 ? 10.976 -27.199 23.211 1.00 74.69 179 ASP A N 1
ATOM 1441 C CA . ASP A 1 179 ? 11.535 -27.385 24.554 1.00 74.69 179 ASP A CA 1
ATOM 1442 C C . ASP A 1 179 ? 10.653 -28.328 25.394 1.00 74.69 179 ASP A C 1
ATOM 1444 O O . ASP A 1 179 ? 11.135 -29.306 25.962 1.00 74.69 179 ASP A O 1
ATOM 1448 N N . ALA A 1 180 ? 9.327 -28.130 25.376 1.00 74.31 180 ALA A N 1
ATOM 1449 C CA . ALA A 1 180 ? 8.383 -29.031 26.045 1.00 74.31 180 ALA A CA 1
ATOM 1450 C C . ALA A 1 180 ? 8.397 -30.460 25.461 1.00 74.31 180 ALA A C 1
ATOM 1452 O O . ALA A 1 180 ? 8.174 -31.438 26.177 1.00 74.31 180 ALA A O 1
ATOM 1453 N N . GLY A 1 181 ? 8.656 -30.600 24.158 1.00 77.12 181 GLY A N 1
ATOM 1454 C CA . GLY A 1 181 ? 8.790 -31.896 23.495 1.00 77.12 181 GLY A CA 1
ATOM 1455 C C . GLY A 1 181 ? 10.096 -32.616 23.840 1.00 77.12 181 GLY A C 1
ATOM 1456 O O . GLY A 1 181 ? 10.100 -33.840 23.968 1.00 77.12 181 GLY A O 1
ATOM 1457 N N . GLU A 1 182 ? 11.192 -31.881 24.011 1.00 76.12 182 GLU A N 1
ATOM 1458 C CA . GLU A 1 182 ? 12.488 -32.418 24.439 1.00 76.12 182 GLU A CA 1
ATOM 1459 C C . GLU A 1 182 ? 12.473 -32.819 25.917 1.00 76.12 182 GLU A C 1
ATOM 1461 O O . GLU A 1 182 ? 12.933 -33.911 26.250 1.00 76.12 182 GLU A O 1
ATOM 1466 N N . GLU A 1 183 ? 11.842 -32.022 26.784 1.00 75.31 183 GLU A N 1
ATOM 1467 C CA . GLU A 1 183 ? 11.606 -32.381 28.189 1.00 75.31 183 GLU A CA 1
ATOM 1468 C C . GLU A 1 183 ? 10.703 -33.613 28.342 1.00 75.31 183 GLU A C 1
ATOM 1470 O O . GLU A 1 183 ? 10.930 -34.458 29.209 1.00 75.31 183 GLU A O 1
ATOM 1475 N N . ALA A 1 184 ? 9.682 -33.762 27.494 1.00 74.62 184 ALA A N 1
ATOM 1476 C CA . ALA A 1 184 ? 8.843 -34.958 27.502 1.00 74.62 184 ALA A CA 1
ATOM 1477 C C . ALA A 1 184 ? 9.621 -36.206 27.049 1.00 74.62 184 ALA A C 1
ATOM 1479 O O . ALA A 1 184 ? 9.434 -37.286 27.606 1.00 74.62 184 ALA A O 1
ATOM 1480 N N . ARG A 1 185 ? 10.520 -36.067 26.066 1.00 74.06 185 ARG A N 1
ATOM 1481 C CA . ARG A 1 185 ? 11.364 -37.168 25.571 1.00 74.06 185 ARG A CA 1
ATOM 1482 C C . ARG A 1 185 ? 12.441 -37.577 26.572 1.00 74.06 185 ARG A C 1
ATOM 1484 O O . ARG A 1 185 ? 12.693 -38.769 26.713 1.00 74.06 185 ARG A O 1
ATOM 1491 N N . SER A 1 186 ? 13.044 -36.624 27.281 1.00 73.94 186 SER A N 1
ATOM 1492 C CA . SER A 1 186 ? 14.070 -36.916 28.290 1.00 73.94 186 SER A CA 1
ATOM 1493 C C . SER A 1 186 ? 13.504 -37.637 29.517 1.00 73.94 186 SER A C 1
ATOM 1495 O O . SER A 1 186 ? 14.195 -38.464 30.102 1.00 73.94 186 SER A O 1
ATOM 1497 N N . ARG A 1 187 ? 12.231 -37.406 29.862 1.00 70.06 187 ARG A N 1
ATOM 1498 C CA . ARG A 1 187 ? 11.540 -38.104 30.963 1.00 70.06 187 ARG A CA 1
ATOM 1499 C C . ARG A 1 187 ? 11.131 -39.547 30.657 1.00 70.06 187 ARG A C 1
ATOM 1501 O O . ARG A 1 187 ? 10.889 -40.293 31.593 1.00 70.06 187 ARG A O 1
ATOM 1508 N N . ILE A 1 188 ? 11.024 -39.934 29.385 1.00 71.50 188 ILE A N 1
ATOM 1509 C CA . ILE A 1 188 ? 10.655 -41.304 28.970 1.00 71.50 188 ILE A CA 1
ATOM 1510 C C . ILE A 1 188 ? 11.896 -42.213 28.871 1.00 71.50 188 ILE A C 1
ATOM 1512 O O . ILE A 1 188 ? 11.772 -43.433 28.858 1.00 71.50 188 ILE A O 1
ATOM 1516 N N . ALA A 1 189 ? 13.094 -41.627 28.788 1.00 61.25 189 ALA A N 1
ATOM 1517 C CA . ALA A 1 189 ? 14.360 -42.347 28.641 1.00 61.25 189 ALA A CA 1
ATOM 1518 C C . ALA A 1 189 ? 15.055 -42.699 29.979 1.00 61.25 189 ALA A C 1
ATOM 1520 O O . ALA A 1 189 ? 16.191 -43.174 29.951 1.00 61.25 189 ALA A O 1
ATOM 1521 N N . LEU A 1 190 ? 14.394 -42.456 31.119 1.00 51.75 190 LEU A N 1
ATOM 1522 C CA . LEU A 1 190 ? 14.803 -42.842 32.479 1.00 51.75 190 LEU A CA 1
ATOM 1523 C C . LEU A 1 190 ? 13.893 -43.959 32.997 1.00 51.75 190 LEU A C 1
ATOM 1525 O O . LEU A 1 190 ? 14.420 -44.845 33.703 1.00 51.75 190 LEU A O 1
#

pLDDT: mean 72.65, std 14.29, range [32.47, 89.62]

Foldseek 3Di:
DDDDDDDDPDDDDDDDPPPDPPDDPPPPDDPPPPLVVVLVVQLVVQLVVQLVVLCVVDPPDDPVCSNVVSNVVSVVVSVVVSVVVVVVVVVVVVVVVVVVVLVVLVVVLVVLLVVLVVVVVVLVVVCVVCVVPVCVVVSVVSVVVSVVSNVVSVCSVPVPVVVVVVVVVVVVVVVVVVVVVVVVVVVVVD

Secondary structure (DSSP, 8-state):
------------PPP-------------S-SSHHHHHHHHHHHHHHHHHHHHHHHHH-TT--HHHHHHTTHHHHHHHHHHHHHHHHHHHHHHHHHHHHHHHHHHHHHHHHHHHHHHHHHHHHHHHHHHH-TT-S-HHHHHHHHHHHHHHHHHHHHHH-HHHHHHHHHHHHHHHHHHHHHHHHHHHHHH--

Radius of gyration: 34.94 Å; chains: 1; bounding box: 104×53×86 Å